Protein AF-A0AAE9XKC4-F1 (afdb_monomer_lite)

Radius of gyration: 59.55 Å; chains: 1; bounding box: 146×71×122 Å

Foldseek 3Di:
DDPPPPPDDDPDDPDDDDDDDDPCVVVVVVVLCVLVVVVPPDDDDPVCVVVVVVSVVVNVVVVVVVVVVVVVVVVVVVVVVVVVVVVVVVVVVVVVVVVVVVVVVVVVVVVVLLVVLVVLVVVVLVVVCVVLVHDSVLFDDDPCLSPPVQADPVSDGDPVSVVVSVVSSVVSSVVVVQLVVQLVLLVVLCVVVVHDRPVLNVCVVPDGSVVSSVVVVVVVVVVVVVVVVVVVVVVVVVVVVVVVVVVVVVVVVVVVVVVVVPPDDDDDDDDDDDDDDDDDDPVVVVVVVVVCVVVVHDDDDDDDDPDDDDDPDDDDD

pLDDT: mean 82.2, std 16.3, range [35.41, 96.62]

Structure (mmCIF, N/CA/C/O backbone):
data_AF-A0AAE9XKC4-F1
#
_entry.id   AF-A0AAE9XKC4-F1
#
loop_
_atom_site.group_PDB
_atom_site.id
_atom_site.type_symbol
_atom_site.label_atom_id
_atom_site.label_alt_id
_atom_site.label_comp_id
_atom_site.label_asym_id
_atom_site.label_entity_id
_atom_site.label_seq_id
_atom_site.pdbx_PDB_ins_code
_atom_site.Cartn_x
_atom_site.Cartn_y
_atom_site.Cartn_z
_atom_site.occupancy
_atom_site.B_iso_or_equiv
_atom_site.auth_seq_id
_atom_site.auth_comp_id
_atom_site.auth_asym_id
_atom_site.auth_atom_id
_atom_site.pdbx_PDB_model_num
ATOM 1 N N . MET A 1 1 ? 38.107 -3.795 -10.183 1.00 43.81 1 MET A N 1
ATOM 2 C CA . MET A 1 1 ? 38.099 -3.917 -11.653 1.00 43.81 1 MET A CA 1
ATOM 3 C C . MET A 1 1 ? 38.393 -2.547 -12.225 1.00 43.81 1 MET A C 1
ATOM 5 O O . MET A 1 1 ? 37.681 -1.606 -11.898 1.00 43.81 1 MET A O 1
ATOM 9 N N . SER A 1 2 ? 39.508 -2.411 -12.936 1.00 44.06 2 SER A N 1
ATOM 10 C CA . SER A 1 2 ? 39.982 -1.129 -13.460 1.00 44.06 2 SER A CA 1
ATOM 11 C C . SER A 1 2 ? 39.051 -0.637 -14.565 1.00 44.06 2 SER A C 1
ATOM 13 O O . SER A 1 2 ? 38.726 -1.377 -15.489 1.00 44.06 2 SER A O 1
ATOM 15 N N . ASN A 1 3 ? 38.613 0.615 -14.449 1.00 52.31 3 ASN A N 1
ATOM 16 C CA . ASN A 1 3 ? 37.684 1.282 -15.358 1.00 52.31 3 ASN A CA 1
ATOM 17 C C . ASN A 1 3 ? 38.415 1.749 -16.637 1.00 52.31 3 ASN A C 1
ATOM 19 O O . ASN A 1 3 ? 38.409 2.926 -16.982 1.00 52.31 3 ASN A O 1
ATOM 23 N N . GLU A 1 4 ? 39.104 0.836 -17.324 1.00 56.16 4 GLU A N 1
ATOM 24 C CA . GLU A 1 4 ? 39.976 1.166 -18.466 1.00 56.16 4 GLU A CA 1
ATOM 25 C C . GLU A 1 4 ? 39.207 1.484 -19.761 1.00 56.16 4 GLU A C 1
ATOM 27 O O . GLU A 1 4 ? 39.800 1.947 -20.729 1.00 56.16 4 GLU A O 1
ATOM 32 N N . LEU A 1 5 ? 37.883 1.287 -19.795 1.00 53.81 5 LEU A N 1
ATOM 33 C CA . LEU A 1 5 ? 37.067 1.469 -21.006 1.00 53.81 5 LEU A CA 1
ATOM 34 C C . LEU A 1 5 ? 36.217 2.747 -21.050 1.00 53.81 5 LEU A C 1
ATOM 36 O O . LEU A 1 5 ? 35.599 3.017 -22.079 1.00 53.81 5 LEU A O 1
ATOM 40 N N . VAL A 1 6 ? 36.163 3.524 -19.964 1.00 54.75 6 VAL A N 1
ATOM 41 C CA . VAL A 1 6 ? 35.219 4.654 -19.827 1.00 54.75 6 VAL A CA 1
ATOM 42 C C . VAL A 1 6 ? 35.775 5.965 -20.401 1.00 54.75 6 VAL A C 1
ATOM 44 O O . VAL A 1 6 ? 35.010 6.856 -20.765 1.00 54.75 6 VAL A O 1
ATOM 47 N N . ALA A 1 7 ? 37.094 6.088 -20.551 1.00 51.91 7 ALA A N 1
ATOM 48 C CA . ALA A 1 7 ? 37.707 7.283 -21.114 1.00 51.91 7 ALA A CA 1
ATOM 49 C C . ALA A 1 7 ? 37.849 7.155 -22.645 1.00 51.91 7 ALA A C 1
ATOM 51 O O . ALA A 1 7 ? 38.696 6.427 -23.145 1.00 51.91 7 ALA A O 1
ATOM 52 N N . GLU A 1 8 ? 37.016 7.900 -23.378 1.00 55.00 8 GLU A N 1
ATOM 53 C CA . GLU A 1 8 ? 37.239 8.308 -24.780 1.00 55.00 8 GLU A CA 1
ATOM 54 C C . GLU A 1 8 ? 36.988 7.298 -25.917 1.00 55.00 8 GLU A C 1
ATOM 56 O O . GLU A 1 8 ? 37.692 7.297 -26.928 1.00 55.00 8 GLU A O 1
ATOM 61 N N . ARG A 1 9 ? 35.912 6.507 -25.876 1.00 58.41 9 ARG A N 1
ATOM 62 C CA . ARG A 1 9 ? 35.462 5.817 -27.102 1.00 58.41 9 ARG A CA 1
ATOM 63 C C . ARG A 1 9 ? 34.650 6.751 -28.000 1.00 58.41 9 ARG A C 1
ATOM 65 O O . ARG A 1 9 ? 33.426 6.801 -27.926 1.00 58.41 9 ARG A O 1
ATOM 72 N N . LYS A 1 10 ? 35.338 7.491 -28.872 1.00 63.09 10 LYS A N 1
ATOM 73 C CA . LYS A 1 10 ? 34.704 8.152 -30.022 1.00 63.09 10 LYS A CA 1
ATOM 74 C C . LYS A 1 10 ? 34.405 7.096 -31.086 1.00 63.09 10 LYS A C 1
ATOM 76 O O . LYS A 1 10 ? 35.290 6.335 -31.467 1.00 63.09 10 LYS A O 1
ATOM 81 N N . VAL A 1 11 ? 33.165 7.043 -31.572 1.00 68.81 11 VAL A N 1
ATOM 82 C CA . VAL A 1 11 ? 32.853 6.293 -32.795 1.00 68.81 11 VAL A CA 1
ATOM 83 C C . VAL A 1 11 ? 33.489 7.063 -33.947 1.00 68.81 11 VAL A C 1
ATOM 85 O O . VAL A 1 11 ? 33.020 8.141 -34.308 1.00 68.81 11 VAL A O 1
ATOM 88 N N . TYR A 1 12 ? 34.592 6.546 -34.481 1.00 74.12 12 TYR A N 1
ATOM 89 C CA . TYR A 1 12 ? 35.198 7.090 -35.691 1.00 74.12 12 TYR A CA 1
ATOM 90 C C . TYR A 1 12 ? 34.327 6.680 -36.875 1.00 74.12 12 TYR A C 1
ATOM 92 O O . TYR A 1 12 ? 34.229 5.499 -37.206 1.00 74.12 12 TYR A O 1
ATOM 100 N N . LEU A 1 13 ? 33.645 7.664 -37.454 1.00 78.25 13 LEU A N 1
ATOM 101 C CA . LEU A 1 13 ? 32.766 7.486 -38.597 1.00 78.25 13 LEU A CA 1
ATOM 102 C C . LEU A 1 13 ? 33.258 8.381 -39.732 1.00 78.25 13 LEU A C 1
ATOM 104 O O . LEU A 1 13 ? 33.135 9.603 -39.659 1.00 78.25 13 LEU A O 1
ATOM 108 N N . ASP A 1 14 ? 33.761 7.759 -40.793 1.00 76.00 14 ASP A N 1
ATOM 109 C CA . ASP A 1 14 ? 34.076 8.445 -42.043 1.00 76.00 14 ASP A CA 1
ATOM 110 C C . ASP A 1 14 ? 32.774 8.680 -42.821 1.00 76.00 14 ASP A C 1
ATOM 112 O O . ASP A 1 14 ? 32.395 7.917 -43.709 1.00 76.00 14 ASP A O 1
ATOM 116 N N . PHE A 1 15 ? 32.032 9.715 -42.418 1.00 78.56 15 PHE A N 1
ATOM 117 C CA . PHE A 1 15 ? 30.756 10.083 -43.026 1.00 78.56 15 PHE A CA 1
ATOM 118 C C . PHE A 1 15 ? 30.950 11.127 -44.126 1.00 78.56 15 PHE A C 1
ATOM 120 O O . PHE A 1 15 ? 31.325 12.269 -43.858 1.00 78.56 15 PHE A O 1
ATOM 127 N N . THR A 1 16 ? 30.618 10.760 -45.361 1.00 79.62 16 THR A N 1
ATOM 128 C CA . THR A 1 16 ? 30.480 11.699 -46.474 1.00 79.62 16 THR A CA 1
ATOM 129 C C . THR A 1 16 ? 28.996 11.875 -46.812 1.00 79.62 16 THR A C 1
ATOM 131 O O . THR A 1 16 ? 28.313 10.893 -47.111 1.00 79.62 16 THR A O 1
ATOM 134 N N . PRO A 1 17 ? 28.452 13.107 -46.755 1.00 76.62 17 PRO A N 1
ATOM 135 C CA . PRO A 1 17 ? 27.076 13.358 -47.163 1.00 76.62 17 PRO A CA 1
ATOM 136 C C . PRO A 1 17 ? 26.836 12.936 -48.616 1.00 76.62 17 PRO A C 1
ATOM 138 O O . PRO A 1 17 ? 27.638 13.232 -49.502 1.00 76.62 17 PRO A O 1
ATOM 141 N N . ALA A 1 18 ? 25.709 12.273 -48.864 1.00 81.31 18 ALA A N 1
ATOM 142 C CA . ALA A 1 18 ? 25.289 11.922 -50.213 1.00 81.31 18 ALA A CA 1
ATOM 143 C C . ALA A 1 18 ? 24.934 13.184 -51.016 1.00 81.31 18 ALA A C 1
ATOM 145 O O . ALA A 1 18 ? 24.104 13.982 -50.583 1.00 81.31 18 ALA A O 1
ATOM 146 N N . ILE A 1 19 ? 25.528 13.337 -52.201 1.00 82.88 19 ILE A N 1
ATOM 147 C CA . ILE A 1 19 ? 25.146 14.362 -53.179 1.00 82.88 19 ILE A CA 1
ATOM 148 C C . ILE A 1 19 ? 24.213 13.700 -54.196 1.00 82.88 19 ILE A C 1
ATOM 150 O O . ILE A 1 19 ? 24.610 12.750 -54.867 1.00 82.88 19 ILE A O 1
ATOM 154 N N . LEU A 1 20 ? 22.976 14.189 -54.287 1.00 82.62 20 LEU A N 1
ATOM 155 C CA . LEU A 1 20 ? 21.982 13.750 -55.266 1.00 82.62 20 LEU A CA 1
ATOM 156 C C . LEU A 1 20 ? 21.789 14.861 -56.295 1.00 82.62 20 LEU A C 1
ATOM 158 O O . LEU A 1 20 ? 21.144 15.863 -55.994 1.00 82.62 20 LEU A O 1
ATOM 162 N N . ASP A 1 21 ? 22.351 14.677 -57.486 1.00 83.06 21 ASP A N 1
ATOM 163 C CA . ASP A 1 21 ? 22.176 15.595 -58.611 1.00 83.06 21 ASP A CA 1
ATOM 164 C C . ASP A 1 21 ? 21.495 14.869 -59.776 1.00 83.06 21 ASP A C 1
ATOM 166 O O . ASP A 1 21 ? 21.965 13.828 -60.239 1.00 83.06 21 ASP A O 1
ATOM 170 N N . MET A 1 22 ? 20.358 15.402 -60.220 1.00 84.94 22 MET A N 1
ATOM 171 C CA . MET A 1 22 ? 19.563 14.840 -61.309 1.00 84.94 22 MET A CA 1
ATOM 172 C C . MET A 1 22 ? 19.834 15.635 -62.583 1.00 84.94 22 MET A C 1
ATOM 174 O O . MET A 1 22 ? 19.057 16.502 -62.980 1.00 84.94 22 MET A O 1
ATOM 178 N N . THR A 1 23 ? 20.955 15.329 -63.230 1.00 85.31 23 THR A N 1
ATOM 179 C CA . THR A 1 23 ? 21.479 16.090 -64.376 1.00 85.31 23 THR A CA 1
ATOM 180 C C . THR A 1 23 ? 20.562 16.090 -65.601 1.00 85.31 23 THR A C 1
ATOM 182 O O . THR A 1 23 ? 20.627 17.007 -66.413 1.00 85.31 23 THR A O 1
ATOM 185 N N . ASN A 1 24 ? 19.679 15.097 -65.726 1.00 87.94 24 ASN A N 1
ATOM 186 C CA . ASN A 1 24 ? 18.707 14.970 -66.814 1.00 87.94 24 ASN A CA 1
ATOM 187 C C . ASN A 1 24 ? 17.286 15.426 -66.431 1.00 87.94 24 ASN A C 1
ATOM 189 O O . ASN A 1 24 ? 16.337 15.115 -67.152 1.00 87.94 24 ASN A O 1
ATOM 193 N N . TYR A 1 25 ? 17.107 16.131 -65.307 1.00 90.44 25 TYR A N 1
ATOM 194 C CA . TYR A 1 25 ? 15.776 16.506 -64.817 1.00 90.44 25 TYR A CA 1
ATOM 195 C C . TYR A 1 25 ? 14.968 17.306 -65.845 1.00 90.44 25 TYR A C 1
ATOM 197 O O . TYR A 1 25 ? 13.809 16.980 -66.093 1.00 90.44 25 TYR A O 1
ATOM 205 N N . ASP A 1 26 ? 15.570 18.319 -66.471 1.00 89.19 26 ASP A N 1
ATOM 206 C CA . ASP A 1 26 ? 14.868 19.192 -67.421 1.00 89.19 26 ASP A CA 1
ATOM 207 C C . ASP A 1 26 ? 14.457 18.452 -68.704 1.00 89.19 26 ASP A C 1
ATOM 209 O O . ASP A 1 26 ? 13.360 18.665 -69.235 1.00 89.19 26 ASP A O 1
ATOM 213 N N . GLU A 1 27 ? 15.303 17.533 -69.174 1.00 87.38 27 GLU A N 1
ATOM 214 C CA . GLU A 1 27 ? 15.015 16.676 -70.326 1.00 87.38 27 GLU A CA 1
ATOM 215 C C . GLU A 1 27 ? 13.883 15.694 -70.005 1.00 87.38 27 GLU A C 1
ATOM 217 O O . GLU A 1 27 ? 12.878 15.654 -70.723 1.00 87.38 27 GLU A O 1
ATOM 222 N N . LEU A 1 28 ? 13.991 14.977 -68.879 1.00 88.06 28 LEU A N 1
ATOM 223 C CA . LEU A 1 28 ? 12.983 14.018 -68.426 1.00 88.06 28 LEU A CA 1
ATOM 224 C C . LEU A 1 28 ? 11.641 14.706 -68.160 1.00 88.06 28 LEU A C 1
ATOM 226 O O . LEU A 1 28 ? 10.594 14.209 -68.567 1.00 88.06 28 LEU A O 1
ATOM 230 N N . LYS A 1 29 ? 11.654 15.878 -67.521 1.00 90.81 29 LYS A N 1
ATOM 231 C CA . LYS A 1 29 ? 10.452 16.678 -67.279 1.00 90.81 29 LYS A CA 1
ATOM 232 C C . LYS A 1 29 ? 9.774 17.054 -68.592 1.00 90.81 29 LYS A C 1
ATOM 234 O O . LYS A 1 29 ? 8.568 16.859 -68.725 1.00 90.81 29 LYS A O 1
ATOM 239 N N . THR A 1 30 ? 10.538 17.528 -69.573 1.00 89.50 30 THR A N 1
ATOM 240 C CA . THR A 1 30 ? 10.006 17.894 -70.893 1.00 89.50 30 THR A CA 1
ATOM 241 C C . THR A 1 30 ? 9.396 16.685 -71.612 1.00 89.50 30 THR A C 1
ATOM 243 O O . THR A 1 30 ? 8.349 16.802 -72.254 1.00 89.50 30 THR A O 1
ATOM 246 N N . GLU A 1 31 ? 10.028 15.515 -71.521 1.00 84.69 31 GLU A N 1
ATOM 247 C CA . GLU A 1 31 ? 9.518 14.276 -72.113 1.00 84.69 31 GLU A CA 1
ATOM 248 C C . GLU A 1 31 ? 8.230 13.796 -71.429 1.00 84.69 31 GLU A C 1
ATOM 250 O O . GLU A 1 31 ? 7.233 13.529 -72.107 1.00 84.69 31 GLU A O 1
ATOM 255 N N . VAL A 1 32 ? 8.212 13.772 -70.094 1.00 88.69 32 VAL A N 1
ATOM 256 C CA . VAL A 1 32 ? 7.040 13.395 -69.291 1.00 88.69 32 VAL A CA 1
ATOM 257 C C . VAL A 1 32 ? 5.880 14.363 -69.531 1.00 88.69 32 VAL A C 1
ATOM 259 O O . VAL A 1 32 ? 4.745 13.919 -69.702 1.00 88.69 32 VAL A O 1
ATOM 262 N N . GLU A 1 33 ? 6.135 15.671 -69.617 1.00 89.06 33 GLU A N 1
ATOM 263 C CA . GLU A 1 33 ? 5.116 16.680 -69.930 1.00 89.06 33 GLU A CA 1
ATOM 264 C C . GLU A 1 33 ? 4.520 16.475 -71.328 1.00 89.06 33 GLU A C 1
ATOM 266 O O . GLU A 1 33 ? 3.295 16.477 -71.481 1.00 89.06 33 GLU A O 1
ATOM 271 N N . LYS A 1 34 ? 5.359 16.232 -72.346 1.00 85.50 34 LYS A N 1
ATOM 272 C CA . LYS A 1 34 ? 4.899 15.916 -73.710 1.00 85.50 34 LYS A CA 1
ATOM 273 C C . LYS A 1 34 ? 4.082 14.630 -73.748 1.00 85.50 34 LYS A C 1
ATOM 275 O O . LYS A 1 34 ? 3.073 14.574 -74.451 1.00 85.50 34 LYS A O 1
ATOM 280 N N . TYR A 1 35 ? 4.508 13.602 -73.018 1.00 84.19 35 TYR A N 1
ATOM 281 C CA . TYR A 1 35 ? 3.816 12.320 -72.957 1.00 84.19 35 TYR A CA 1
ATOM 282 C C . TYR A 1 35 ? 2.461 12.444 -72.245 1.00 84.19 35 TYR A C 1
ATOM 284 O O . TYR A 1 35 ? 1.439 12.020 -72.783 1.00 84.19 35 TYR A O 1
ATOM 292 N N . ALA A 1 36 ? 2.416 13.118 -71.093 1.00 85.62 36 ALA A N 1
ATOM 293 C CA . ALA A 1 36 ? 1.190 13.367 -70.338 1.00 85.62 36 ALA A CA 1
ATOM 294 C C . ALA A 1 36 ? 0.197 14.263 -71.099 1.00 85.62 36 ALA A C 1
ATOM 296 O O . ALA A 1 36 ? -1.014 14.041 -71.031 1.00 85.62 36 ALA A O 1
ATOM 297 N N . ALA A 1 37 ? 0.686 15.245 -71.866 1.00 86.19 37 ALA A N 1
ATOM 298 C CA . ALA A 1 37 ? -0.155 16.129 -72.672 1.00 86.19 37 ALA A CA 1
ATOM 299 C C . ALA A 1 37 ? -0.983 15.376 -73.727 1.00 86.19 37 ALA A C 1
ATOM 301 O O . ALA A 1 37 ? -2.104 15.795 -74.008 1.00 86.19 37 ALA A O 1
ATOM 302 N N . ARG A 1 38 ? -0.494 14.238 -74.250 1.00 80.25 38 ARG A N 1
ATOM 303 C CA . ARG A 1 38 ? -1.239 13.389 -75.207 1.00 80.25 38 ARG A CA 1
ATOM 304 C C . ARG A 1 38 ? -2.546 12.846 -74.632 1.00 80.25 38 ARG A C 1
ATOM 306 O O . ARG A 1 38 ? -3.471 12.566 -75.384 1.00 80.25 38 ARG A O 1
ATOM 313 N N . TYR A 1 39 ? -2.611 12.707 -73.311 1.00 78.88 39 TYR A N 1
ATOM 314 C CA . TYR A 1 39 ? -3.750 12.138 -72.597 1.00 78.88 39 TYR A CA 1
ATOM 315 C C . TYR A 1 39 ? -4.560 13.189 -71.821 1.00 78.88 39 TYR A C 1
ATOM 317 O O . TYR A 1 39 ? -5.617 12.883 -71.266 1.00 78.88 39 TYR A O 1
ATOM 325 N N . LYS A 1 40 ? -4.094 14.444 -71.783 1.00 79.12 40 LYS A N 1
ATOM 326 C CA . LYS A 1 40 ? -4.724 15.536 -71.036 1.00 79.12 40 LYS A CA 1
ATOM 327 C C . LYS A 1 40 ? -5.939 16.080 -71.794 1.00 79.12 40 LYS A C 1
ATOM 329 O O . LYS A 1 40 ? -5.815 16.545 -72.919 1.00 79.12 40 LYS A O 1
ATOM 334 N N . GLY A 1 41 ? -7.107 16.075 -71.151 1.00 73.00 41 GLY A N 1
ATOM 335 C CA . GLY A 1 41 ? -8.344 16.631 -71.719 1.00 73.00 41 GLY A CA 1
ATOM 336 C C . GLY A 1 41 ? -9.107 15.696 -72.665 1.00 73.00 41 GLY A C 1
ATOM 337 O O . GLY A 1 41 ? -10.074 16.133 -73.283 1.00 73.00 41 GLY A O 1
ATOM 338 N N . LEU A 1 42 ? -8.715 14.420 -72.765 1.00 75.38 42 LEU A N 1
ATOM 339 C CA . LEU A 1 42 ? -9.481 13.418 -73.508 1.00 75.38 42 LEU A CA 1
ATOM 340 C C . LEU A 1 42 ? -10.790 13.084 -72.775 1.00 75.38 42 LEU A C 1
ATOM 342 O O . LEU A 1 42 ? -10.784 12.732 -71.595 1.00 75.38 42 LEU A O 1
ATOM 346 N N . VAL A 1 43 ? -11.912 13.172 -73.492 1.00 70.00 43 VAL A N 1
ATOM 347 C CA . VAL A 1 43 ? -13.236 12.747 -73.017 1.00 70.00 43 VAL A CA 1
ATOM 348 C C . VAL A 1 43 ? -13.525 11.375 -73.610 1.00 70.00 43 VAL A C 1
ATOM 350 O O . VAL A 1 43 ? -13.815 11.262 -74.796 1.00 70.00 43 VAL A O 1
ATOM 353 N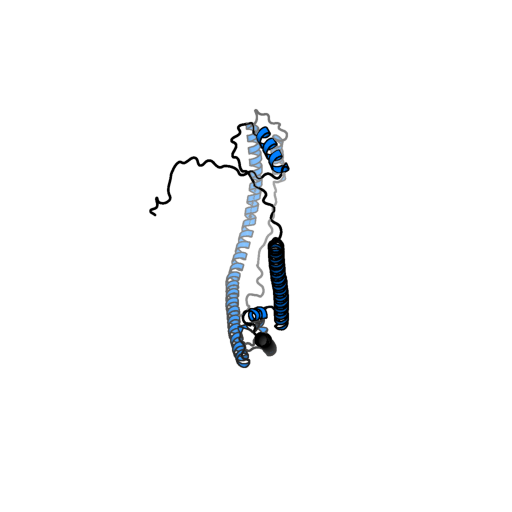 N . PHE A 1 44 ? -13.424 10.328 -72.792 1.00 74.94 44 PHE A N 1
ATOM 354 C CA . PHE A 1 44 ? -13.652 8.957 -73.247 1.00 74.94 44 PHE A CA 1
ATOM 355 C C . PHE A 1 44 ? -15.147 8.622 -73.276 1.00 74.94 44 PHE A C 1
ATOM 357 O O . PHE A 1 44 ? -15.859 8.799 -72.285 1.00 74.94 44 PHE A O 1
ATOM 364 N N . THR A 1 45 ? -15.620 8.081 -74.397 1.00 74.56 45 THR A N 1
ATOM 365 C CA . THR A 1 45 ? -16.983 7.552 -74.544 1.00 74.56 45 THR A CA 1
ATOM 366 C C . THR A 1 45 ? -17.050 6.053 -74.203 1.00 74.56 45 THR A C 1
ATOM 368 O O . THR A 1 45 ? -16.032 5.368 -74.084 1.00 74.56 45 THR A O 1
ATOM 371 N N . ARG A 1 46 ? -18.260 5.483 -74.045 1.00 69.12 46 ARG A N 1
ATOM 372 C CA . ARG A 1 46 ? -18.451 4.069 -73.638 1.00 69.12 46 ARG A CA 1
ATOM 373 C C . ARG A 1 46 ? -17.799 3.056 -74.598 1.00 69.12 46 ARG A C 1
ATOM 375 O O . ARG A 1 46 ? -17.417 1.977 -74.149 1.00 69.12 46 ARG A O 1
ATOM 382 N N . GLY A 1 47 ? -17.661 3.399 -75.883 1.00 72.94 47 GLY A N 1
ATOM 383 C CA . GLY A 1 47 ? -17.015 2.563 -76.904 1.00 72.94 47 GLY A CA 1
ATOM 384 C C . GLY A 1 47 ? -15.480 2.560 -76.853 1.00 72.94 47 GLY A C 1
ATOM 385 O O . GLY A 1 47 ? -14.860 1.645 -77.381 1.00 72.94 47 GLY A O 1
ATOM 386 N N . GLU A 1 48 ? -14.858 3.522 -76.167 1.00 78.69 48 GLU A N 1
ATOM 387 C CA . GLU A 1 48 ? -13.397 3.726 -76.139 1.00 78.69 48 GLU A CA 1
ATOM 388 C C . GLU A 1 48 ? -12.746 3.190 -74.852 1.00 78.69 48 GLU A C 1
ATOM 390 O O . GLU A 1 48 ? -11.563 3.413 -74.589 1.00 78.69 48 GLU A O 1
ATOM 395 N N . LYS A 1 49 ? -13.511 2.441 -74.044 1.00 80.12 49 LYS A N 1
ATOM 396 C CA . LYS A 1 49 ? -13.095 1.908 -72.736 1.00 80.12 49 LYS A CA 1
ATOM 397 C C . LYS A 1 49 ? -11.770 1.139 -72.792 1.00 80.12 49 LYS A C 1
ATOM 399 O O . LYS A 1 49 ? -10.964 1.244 -71.871 1.00 80.12 49 LYS A O 1
ATOM 404 N N . THR A 1 50 ? -11.542 0.367 -73.853 1.00 81.25 50 THR A N 1
ATOM 405 C CA . THR A 1 50 ? -10.302 -0.406 -74.028 1.00 81.25 50 THR A CA 1
ATOM 406 C C . THR A 1 50 ? -9.091 0.511 -74.202 1.00 81.25 50 THR A C 1
ATOM 408 O O . THR A 1 50 ? -8.098 0.333 -73.502 1.00 81.25 50 THR A O 1
ATOM 411 N N . GLY A 1 51 ? -9.196 1.538 -75.051 1.00 79.44 51 GLY A N 1
ATOM 412 C CA . GLY A 1 51 ? -8.130 2.525 -75.251 1.00 79.44 51 GLY A CA 1
ATOM 413 C C . GLY A 1 51 ? -7.876 3.377 -74.005 1.00 79.44 51 GLY A C 1
ATOM 414 O O . GLY A 1 51 ? -6.728 3.612 -73.643 1.00 79.44 51 GLY A O 1
ATOM 415 N N . ALA A 1 52 ? -8.935 3.756 -73.282 1.00 80.62 52 ALA A N 1
ATOM 416 C CA . ALA A 1 52 ? -8.822 4.494 -72.022 1.00 80.62 52 ALA A CA 1
ATOM 417 C C . ALA A 1 52 ? -8.072 3.690 -70.941 1.00 80.62 52 ALA A C 1
ATOM 419 O O . ALA A 1 52 ? -7.217 4.223 -70.232 1.00 80.62 52 ALA A O 1
ATOM 420 N N . ASN A 1 53 ? -8.359 2.388 -70.831 1.00 83.06 53 ASN A N 1
ATOM 421 C CA . ASN A 1 53 ? -7.644 1.496 -69.919 1.00 83.06 53 ASN A CA 1
ATOM 422 C C . ASN A 1 53 ? -6.177 1.310 -70.321 1.00 83.06 53 ASN A C 1
ATOM 424 O O . ASN A 1 53 ? -5.319 1.277 -69.444 1.00 83.06 53 ASN A O 1
ATOM 428 N N . GLN A 1 54 ? -5.883 1.218 -71.620 1.00 84.06 54 GLN A N 1
ATOM 429 C CA . GLN A 1 54 ? -4.509 1.132 -72.106 1.00 84.06 54 GLN A CA 1
ATOM 430 C C . GLN A 1 54 ? -3.719 2.406 -71.773 1.00 84.06 54 GLN A C 1
ATOM 432 O O . GLN A 1 54 ? -2.676 2.316 -71.132 1.00 84.06 54 GLN A O 1
ATOM 437 N N . ALA A 1 55 ? -4.261 3.586 -72.091 1.00 82.44 55 ALA A N 1
ATOM 438 C CA . ALA A 1 55 ? -3.654 4.875 -71.756 1.00 82.44 55 ALA A CA 1
ATOM 439 C C . ALA A 1 55 ? -3.393 5.028 -70.245 1.00 82.44 55 ALA A C 1
ATOM 441 O O . ALA A 1 55 ? -2.323 5.470 -69.827 1.00 82.44 55 ALA A O 1
ATOM 442 N N . ARG A 1 56 ? -4.351 4.608 -69.404 1.00 86.31 56 ARG A N 1
ATOM 443 C CA . ARG A 1 56 ? -4.181 4.579 -67.943 1.00 86.31 56 ARG A CA 1
ATOM 444 C C . ARG A 1 56 ? -3.018 3.679 -67.527 1.00 86.31 56 ARG A C 1
ATOM 446 O O . ARG A 1 56 ? -2.215 4.088 -66.693 1.00 86.31 56 ARG A O 1
ATOM 453 N N . SER A 1 57 ? -2.949 2.461 -68.058 1.00 88.50 57 SER A N 1
ATOM 454 C CA . SER A 1 57 ? -1.876 1.517 -67.734 1.00 88.50 57 SER A CA 1
ATOM 455 C C . SER A 1 57 ? -0.507 2.048 -68.148 1.00 88.50 57 SER A C 1
ATOM 457 O O . SER A 1 57 ? 0.440 1.921 -67.379 1.00 88.50 57 SER A O 1
ATOM 459 N N . GLU A 1 58 ? -0.403 2.687 -69.312 1.00 86.00 58 GLU A N 1
ATOM 460 C CA . GLU A 1 58 ? 0.846 3.286 -69.785 1.00 86.00 58 GLU A CA 1
ATOM 461 C C . GLU A 1 58 ? 1.307 4.458 -68.896 1.00 86.00 58 GLU A C 1
ATOM 463 O O . GLU A 1 58 ? 2.470 4.508 -68.494 1.00 86.00 58 GLU A O 1
ATOM 468 N N . LEU A 1 59 ? 0.394 5.353 -68.491 1.00 87.69 59 LEU A N 1
ATOM 469 C CA . LEU A 1 59 ? 0.703 6.433 -67.541 1.00 87.69 59 LEU A CA 1
ATOM 470 C C . LEU A 1 59 ? 1.119 5.899 -66.163 1.00 87.69 59 LEU A C 1
ATOM 472 O O . LEU A 1 59 ? 2.048 6.422 -65.549 1.00 87.69 59 LEU A O 1
ATOM 476 N N . LEU A 1 60 ? 0.453 4.847 -65.677 1.00 90.75 60 LEU A N 1
ATOM 477 C CA . LEU A 1 60 ? 0.832 4.187 -64.427 1.00 90.75 60 LEU A CA 1
ATOM 478 C C . LEU A 1 60 ? 2.194 3.497 -64.538 1.00 90.75 60 LEU A C 1
ATOM 480 O O . LEU A 1 60 ? 2.955 3.527 -63.576 1.00 90.75 60 LEU A O 1
ATOM 484 N N . ALA A 1 61 ? 2.522 2.902 -65.686 1.00 90.62 61 ALA A N 1
ATOM 485 C CA . ALA A 1 61 ? 3.829 2.298 -65.919 1.00 90.62 61 ALA A CA 1
ATOM 486 C C . ALA A 1 61 ? 4.946 3.350 -65.856 1.00 90.62 61 ALA A C 1
ATOM 488 O O . ALA A 1 61 ? 5.933 3.135 -65.155 1.00 90.62 61 ALA A O 1
ATOM 489 N N . LEU A 1 62 ? 4.756 4.509 -66.499 1.00 88.50 62 LEU A N 1
ATOM 490 C CA . LEU A 1 62 ? 5.705 5.625 -66.436 1.00 88.50 62 LEU A CA 1
ATOM 491 C C . LEU A 1 62 ? 5.861 6.173 -65.008 1.00 88.50 62 LEU A C 1
ATOM 493 O O . LEU A 1 62 ? 6.983 6.364 -64.541 1.00 88.50 62 LEU A O 1
ATOM 497 N N . LEU A 1 63 ? 4.750 6.377 -64.288 1.00 90.06 63 LEU A N 1
ATOM 498 C CA . LEU A 1 63 ? 4.775 6.815 -62.888 1.00 90.06 63 LEU A CA 1
ATOM 499 C C . LEU A 1 63 ? 5.547 5.827 -62.006 1.00 90.06 63 LEU A C 1
ATOM 501 O O . LEU A 1 63 ? 6.399 6.228 -61.214 1.00 90.06 63 LEU A O 1
ATOM 505 N N . ASN A 1 64 ? 5.253 4.536 -62.152 1.00 92.69 64 ASN A N 1
ATOM 506 C CA . ASN A 1 64 ? 5.905 3.489 -61.379 1.00 92.69 64 ASN A CA 1
ATOM 507 C C . ASN A 1 64 ? 7.398 3.394 -61.699 1.00 92.69 64 ASN A C 1
ATOM 509 O O . ASN A 1 64 ? 8.173 3.171 -60.778 1.00 92.69 64 ASN A O 1
ATOM 513 N N . ALA A 1 65 ? 7.812 3.586 -62.954 1.00 90.38 65 ALA A N 1
ATOM 514 C CA . ALA A 1 65 ? 9.226 3.589 -63.326 1.00 90.38 65 ALA A CA 1
ATOM 515 C C . ALA A 1 65 ? 10.001 4.692 -62.582 1.00 90.38 65 ALA A C 1
ATOM 517 O O . ALA A 1 65 ? 10.982 4.395 -61.908 1.00 90.38 65 ALA A O 1
ATOM 518 N N . ILE A 1 66 ? 9.505 5.935 -62.601 1.00 89.75 66 ILE A N 1
ATOM 519 C CA . ILE A 1 66 ? 10.134 7.070 -61.896 1.00 89.75 66 ILE A CA 1
ATOM 520 C C . ILE A 1 66 ? 10.174 6.826 -60.379 1.00 89.75 66 ILE A C 1
ATOM 522 O O . ILE A 1 66 ? 11.177 7.071 -59.707 1.00 89.75 66 ILE A O 1
ATOM 526 N N . GLU A 1 67 ? 9.072 6.330 -59.821 1.00 91.81 67 GLU A N 1
ATOM 527 C CA . GLU A 1 67 ? 8.962 6.050 -58.391 1.00 91.81 67 GLU A CA 1
ATOM 528 C C . GLU A 1 67 ? 9.859 4.879 -57.950 1.00 91.81 67 GLU A C 1
ATOM 530 O O . GLU A 1 67 ? 10.360 4.874 -56.821 1.00 91.81 67 GLU A O 1
ATOM 535 N N . ASN A 1 68 ? 10.072 3.891 -58.823 1.00 94.06 68 ASN A N 1
ATOM 536 C CA . ASN A 1 68 ? 10.982 2.777 -58.581 1.00 94.06 68 ASN A CA 1
ATOM 537 C C . ASN A 1 68 ? 12.434 3.250 -58.566 1.00 94.06 68 ASN A C 1
ATOM 539 O O . ASN A 1 68 ? 13.113 2.965 -57.587 1.00 94.06 68 ASN A O 1
ATOM 543 N N . GLU A 1 69 ? 12.865 4.065 -59.530 1.00 89.50 69 GLU A N 1
ATOM 544 C CA . GLU A 1 69 ? 14.202 4.681 -59.521 1.00 89.50 69 GLU A CA 1
ATOM 545 C C . GLU A 1 69 ? 14.455 5.440 -58.206 1.00 89.50 69 GLU A C 1
ATOM 547 O O . GLU A 1 69 ? 15.452 5.222 -57.516 1.00 89.50 69 GLU A O 1
ATOM 552 N N . ARG A 1 70 ? 13.486 6.252 -57.751 1.00 91.94 70 ARG A N 1
ATOM 553 C CA . ARG A 1 70 ? 13.578 6.940 -56.449 1.00 91.94 70 ARG A CA 1
ATOM 554 C C . ARG A 1 70 ? 13.748 5.958 -55.282 1.00 91.94 70 ARG A C 1
ATOM 556 O O . ARG A 1 70 ? 14.490 6.232 -54.335 1.00 91.94 70 ARG A O 1
ATOM 563 N N . LYS A 1 71 ? 13.010 4.843 -55.287 1.00 92.62 71 LYS A N 1
ATOM 564 C CA . LYS A 1 71 ? 13.091 3.810 -54.240 1.00 92.62 71 LYS A CA 1
ATOM 565 C C . LYS A 1 71 ? 14.423 3.065 -54.281 1.00 92.62 71 LYS A C 1
ATOM 567 O O . LYS A 1 71 ? 14.967 2.807 -53.211 1.00 92.62 71 LYS A O 1
ATOM 572 N N . GLU A 1 72 ? 14.940 2.752 -55.463 1.00 91.19 72 GLU A N 1
ATOM 573 C CA . GLU A 1 72 ? 16.229 2.083 -55.650 1.00 91.19 72 GLU A CA 1
ATOM 574 C C . GLU A 1 72 ? 17.373 2.956 -55.143 1.00 91.19 72 GLU A C 1
ATOM 576 O O . GLU A 1 72 ? 18.135 2.519 -54.280 1.00 91.19 72 GLU A O 1
ATOM 581 N N . VAL A 1 73 ? 17.412 4.227 -55.556 1.00 88.81 73 VAL A N 1
ATOM 582 C CA . VAL A 1 73 ? 18.374 5.215 -55.050 1.00 88.81 73 VAL A CA 1
ATOM 583 C C . VAL A 1 73 ? 18.300 5.289 -53.520 1.00 88.81 73 VAL A C 1
ATOM 585 O O . VAL A 1 73 ? 19.309 5.112 -52.838 1.00 88.81 73 VAL A O 1
ATOM 588 N N . LYS A 1 74 ? 17.100 5.440 -52.939 1.00 90.88 74 LYS A N 1
ATOM 589 C CA . LYS A 1 74 ? 16.909 5.446 -51.476 1.00 90.88 74 LYS A CA 1
ATOM 590 C C . LYS A 1 74 ? 17.405 4.159 -50.804 1.00 90.88 74 LYS A C 1
ATOM 592 O O . LYS A 1 74 ? 17.985 4.227 -49.722 1.00 90.88 74 LYS A O 1
ATOM 597 N N . ALA A 1 75 ? 17.170 2.996 -51.407 1.00 90.56 75 ALA A N 1
ATOM 598 C CA . ALA A 1 75 ? 17.609 1.716 -50.864 1.00 90.56 75 ALA A CA 1
ATOM 599 C C . ALA A 1 75 ? 19.141 1.613 -50.820 1.00 90.56 75 ALA A C 1
ATOM 601 O O . ALA A 1 75 ? 19.683 1.139 -49.820 1.00 90.56 75 ALA A O 1
ATOM 602 N N . VAL A 1 76 ? 19.832 2.116 -51.849 1.00 87.81 76 VAL A N 1
ATOM 603 C CA . VAL A 1 76 ? 21.302 2.146 -51.906 1.00 87.81 76 VAL A CA 1
ATOM 604 C C . VAL A 1 76 ? 21.888 2.975 -50.762 1.00 87.81 76 VAL A C 1
ATOM 606 O O . VAL A 1 76 ? 22.804 2.498 -50.100 1.00 87.81 76 VAL A O 1
ATOM 609 N N . TYR A 1 77 ? 21.342 4.160 -50.467 1.00 84.75 77 TYR A N 1
ATOM 610 C CA . TYR A 1 77 ? 21.830 4.999 -49.357 1.00 84.75 77 TYR A CA 1
ATOM 611 C C . TYR A 1 77 ? 21.412 4.498 -47.974 1.00 84.75 77 TYR A C 1
ATOM 613 O O . TYR A 1 77 ? 22.160 4.645 -47.009 1.00 84.75 77 TYR A O 1
ATOM 621 N N . ASN A 1 78 ? 20.238 3.876 -47.858 1.00 90.56 78 ASN A N 1
ATOM 622 C CA . ASN A 1 78 ? 19.795 3.306 -46.588 1.00 90.56 78 ASN A CA 1
ATOM 623 C C . ASN A 1 78 ? 20.578 2.047 -46.202 1.00 90.56 78 ASN A C 1
ATOM 625 O O . ASN A 1 78 ? 20.647 1.728 -45.019 1.00 90.56 78 ASN A O 1
ATOM 629 N N . LYS A 1 79 ? 21.171 1.330 -47.164 1.00 89.75 79 LYS A N 1
ATOM 630 C CA . LYS A 1 79 ? 21.977 0.136 -46.891 1.00 89.75 79 LYS A CA 1
ATOM 631 C C . LYS A 1 79 ? 23.167 0.409 -45.947 1.00 89.75 79 LYS A C 1
ATOM 633 O O . LYS A 1 79 ? 23.204 -0.232 -44.899 1.00 89.75 79 LYS A O 1
ATOM 638 N N . PRO A 1 80 ? 24.095 1.349 -46.227 1.00 89.31 80 PRO A N 1
ATOM 639 C CA . PRO A 1 80 ? 25.206 1.641 -45.320 1.00 89.31 80 PRO A CA 1
ATOM 640 C C . PRO A 1 80 ? 24.742 2.212 -43.973 1.00 89.31 80 PRO A C 1
ATOM 642 O O . PRO A 1 80 ? 25.355 1.911 -42.952 1.00 89.31 80 PRO A O 1
ATOM 645 N N . LEU A 1 81 ? 23.641 2.977 -43.942 1.00 88.44 81 LEU A N 1
ATOM 646 C CA . LEU A 1 81 ? 23.038 3.437 -42.685 1.00 88.44 81 LEU A CA 1
ATOM 647 C C . LEU A 1 81 ? 22.564 2.254 -41.834 1.00 88.44 81 LEU A C 1
ATOM 649 O O . LEU A 1 81 ? 22.906 2.168 -40.659 1.00 88.44 81 LEU A O 1
ATOM 653 N N . LYS A 1 82 ? 21.831 1.313 -42.435 1.00 91.00 82 LYS A N 1
ATOM 654 C CA . LYS A 1 82 ? 21.337 0.121 -41.745 1.00 91.00 82 LYS A CA 1
ATOM 655 C C . LYS A 1 82 ? 22.486 -0.749 -41.231 1.00 91.00 82 LYS A C 1
ATOM 657 O O . LYS A 1 82 ? 22.448 -1.187 -40.089 1.00 91.00 82 LYS A O 1
ATOM 662 N N . GLU A 1 83 ? 23.525 -0.959 -42.037 1.00 90.94 83 GLU A N 1
ATOM 663 C CA . GLU A 1 83 ? 24.724 -1.697 -41.615 1.00 90.94 83 GLU A CA 1
ATOM 664 C C . GLU A 1 83 ? 25.444 -1.003 -40.445 1.00 90.94 83 GLU A C 1
ATOM 666 O O . GLU A 1 83 ? 25.951 -1.669 -39.541 1.00 90.94 83 GLU A O 1
ATOM 671 N N . PHE A 1 84 ? 25.492 0.332 -40.436 1.00 88.69 84 PHE A N 1
ATOM 672 C CA . PHE A 1 84 ? 26.023 1.104 -39.313 1.00 88.69 84 PHE A CA 1
ATOM 673 C C . PHE A 1 84 ? 25.165 0.939 -38.050 1.00 88.69 84 PHE A C 1
ATOM 675 O O . PHE A 1 84 ? 25.703 0.621 -36.990 1.00 88.69 84 PHE A O 1
ATOM 682 N N . GLU A 1 85 ? 23.843 1.089 -38.157 1.00 90.38 85 GLU A N 1
ATOM 683 C CA . GLU A 1 85 ? 22.906 0.892 -37.043 1.00 90.38 85 GLU A CA 1
ATOM 684 C C . GLU A 1 85 ? 22.985 -0.529 -36.472 1.00 90.38 85 GLU A C 1
ATOM 686 O O . GLU A 1 85 ? 23.012 -0.700 -35.254 1.00 90.38 85 GLU A O 1
ATOM 691 N N . GLU A 1 86 ? 23.085 -1.550 -37.328 1.00 93.56 86 GLU A N 1
ATOM 692 C CA . GLU A 1 86 ? 23.258 -2.948 -36.921 1.00 93.56 86 GLU A CA 1
ATOM 693 C C . GLU A 1 86 ? 24.574 -3.157 -36.157 1.00 93.56 86 GLU A C 1
ATOM 695 O O . GLU A 1 86 ? 24.574 -3.813 -35.114 1.00 93.56 86 GLU A O 1
ATOM 700 N N . LYS A 1 87 ? 25.683 -2.548 -36.607 1.00 90.38 87 LYS A N 1
ATOM 701 C CA . LYS A 1 87 ? 26.973 -2.593 -35.892 1.00 90.38 87 LYS A CA 1
ATOM 702 C C . LYS A 1 87 ? 26.894 -1.918 -34.526 1.00 90.38 87 LYS A C 1
ATOM 704 O O . LYS A 1 87 ? 27.375 -2.482 -33.545 1.00 90.38 87 LYS A O 1
ATOM 709 N N . ILE A 1 88 ? 26.280 -0.736 -34.439 1.00 89.62 88 ILE A N 1
ATOM 710 C CA . ILE A 1 88 ? 26.084 -0.042 -33.158 1.00 89.62 88 ILE A CA 1
ATOM 711 C C . ILE A 1 88 ? 25.194 -0.874 -32.234 1.00 89.62 88 ILE A C 1
ATOM 713 O O . ILE A 1 88 ? 25.545 -1.072 -31.073 1.00 89.62 88 ILE A O 1
ATOM 717 N N . LYS A 1 89 ? 24.091 -1.426 -32.747 1.00 90.81 89 LYS A N 1
ATOM 718 C CA . LYS A 1 89 ? 23.186 -2.277 -31.972 1.00 90.81 89 LYS A CA 1
ATOM 719 C C . LYS A 1 89 ? 23.904 -3.507 -31.423 1.00 90.81 89 LYS A C 1
ATOM 721 O O . LYS A 1 89 ? 23.786 -3.781 -30.231 1.00 90.81 89 LYS A O 1
ATOM 726 N N . ALA A 1 90 ? 24.687 -4.199 -32.250 1.00 90.94 90 ALA A N 1
ATOM 727 C CA . ALA A 1 90 ? 25.488 -5.338 -31.814 1.00 9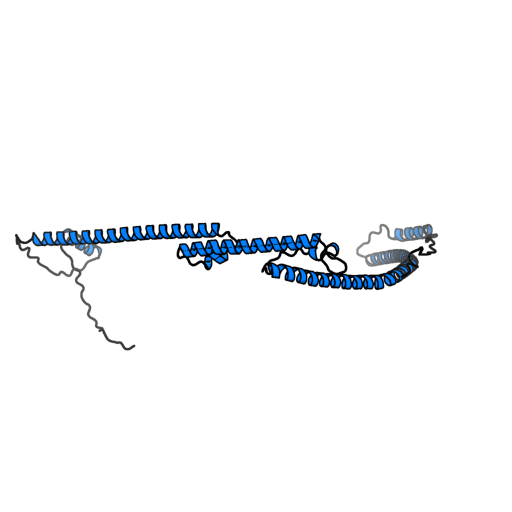0.94 90 ALA A CA 1
ATOM 728 C C . ALA A 1 90 ? 26.454 -4.948 -30.681 1.00 90.94 90 ALA A C 1
ATOM 730 O O . ALA A 1 90 ? 26.519 -5.637 -29.668 1.00 90.94 90 ALA A O 1
ATOM 731 N N . LEU A 1 91 ? 27.139 -3.802 -30.795 1.00 89.06 91 LEU A N 1
ATOM 732 C CA . LEU A 1 91 ? 28.011 -3.293 -29.730 1.00 89.06 91 LEU A CA 1
ATOM 733 C C . LEU A 1 91 ? 27.244 -2.976 -28.439 1.00 89.06 91 LEU A C 1
ATOM 735 O O . LEU A 1 91 ? 27.729 -3.293 -27.357 1.00 89.06 91 LEU A O 1
ATOM 739 N N . THR A 1 92 ? 26.057 -2.370 -28.533 1.00 88.38 92 THR A N 1
ATOM 740 C CA . THR A 1 92 ? 25.235 -2.080 -27.347 1.00 88.38 92 THR A CA 1
ATOM 741 C C . THR A 1 92 ? 24.706 -3.350 -26.687 1.00 88.38 92 THR A C 1
ATOM 743 O O . THR A 1 92 ? 24.691 -3.424 -25.464 1.00 88.38 92 THR A O 1
ATOM 746 N N . GLN A 1 93 ? 24.346 -4.371 -27.471 1.00 90.12 93 GLN A N 1
ATOM 747 C CA . GLN A 1 93 ? 23.863 -5.653 -26.952 1.00 90.12 93 GLN A CA 1
ATOM 748 C C . GLN A 1 93 ? 24.944 -6.406 -26.172 1.00 90.12 93 GLN A C 1
ATOM 750 O O . GLN A 1 93 ? 24.641 -6.964 -25.125 1.00 90.12 93 GLN A O 1
ATOM 755 N N . LEU A 1 94 ? 26.208 -6.341 -26.611 1.00 89.19 94 LEU A N 1
ATOM 756 C CA . LEU A 1 94 ? 27.342 -6.916 -25.871 1.00 89.19 94 LEU A CA 1
ATOM 757 C C . LEU A 1 94 ? 27.531 -6.308 -24.471 1.00 89.19 94 LEU A C 1
ATOM 759 O O . LEU A 1 94 ? 28.178 -6.917 -23.625 1.00 89.19 94 LEU A O 1
ATOM 763 N N . ILE A 1 95 ? 27.025 -5.094 -24.239 1.00 89.94 95 ILE A N 1
ATOM 764 C CA . ILE A 1 95 ? 27.063 -4.426 -22.931 1.00 89.94 95 ILE A CA 1
ATOM 765 C C . ILE A 1 95 ? 25.771 -4.696 -22.158 1.00 89.94 95 ILE A C 1
ATOM 767 O O . ILE A 1 95 ? 25.816 -4.868 -20.943 1.00 89.94 95 ILE A O 1
ATOM 771 N N . ASP A 1 96 ? 24.633 -4.718 -22.850 1.00 91.56 96 ASP A N 1
ATOM 772 C CA . ASP A 1 96 ? 23.319 -4.894 -22.235 1.00 91.56 96 ASP A CA 1
ATOM 773 C C . ASP A 1 96 ? 23.179 -6.255 -21.544 1.00 91.56 96 ASP A C 1
ATOM 775 O O . ASP A 1 96 ? 22.674 -6.315 -20.428 1.00 91.56 96 ASP A O 1
ATOM 779 N N . GLU A 1 97 ? 23.696 -7.325 -22.153 1.00 88.19 97 GLU A N 1
ATOM 780 C CA . GLU A 1 97 ? 23.678 -8.676 -21.576 1.00 88.19 97 GLU A CA 1
ATOM 781 C C . GLU A 1 97 ? 24.379 -8.743 -20.200 1.00 88.19 97 GLU A C 1
ATOM 783 O O . GLU A 1 97 ? 23.685 -8.947 -19.202 1.00 88.19 97 GLU A O 1
ATOM 788 N N . PRO A 1 98 ? 25.692 -8.451 -20.063 1.00 92.69 98 PRO A N 1
ATOM 789 C CA . PRO A 1 98 ? 26.347 -8.485 -18.754 1.00 92.69 98 PRO A CA 1
ATOM 790 C C . PRO A 1 98 ? 25.819 -7.416 -17.785 1.00 92.69 98 PRO A C 1
ATOM 792 O O . PRO A 1 98 ? 25.896 -7.591 -16.570 1.00 92.69 98 PRO A O 1
ATOM 795 N N . LEU A 1 99 ? 25.284 -6.293 -18.280 1.00 91.50 99 LEU A N 1
ATOM 796 C CA . LEU A 1 99 ? 24.641 -5.292 -17.427 1.00 91.50 99 LEU A CA 1
ATOM 797 C C . LEU A 1 99 ? 23.367 -5.844 -16.778 1.00 91.50 99 LEU A C 1
ATOM 799 O O . LEU A 1 99 ? 23.126 -5.581 -15.597 1.00 91.50 99 LEU A O 1
ATOM 803 N N . ASN A 1 100 ? 22.557 -6.583 -17.534 1.00 93.75 100 ASN A N 1
ATOM 804 C CA . ASN A 1 100 ? 21.353 -7.220 -17.015 1.00 93.75 100 ASN A CA 1
ATOM 805 C C . ASN A 1 100 ? 21.706 -8.348 -16.039 1.00 93.75 100 ASN A C 1
ATOM 807 O O . ASN A 1 100 ? 21.136 -8.365 -14.950 1.00 93.75 100 ASN A O 1
ATOM 811 N N . ASP A 1 101 ? 22.727 -9.158 -16.328 1.00 94.12 101 ASP A N 1
ATOM 812 C CA . ASP A 1 101 ? 23.232 -10.169 -15.385 1.00 94.12 101 ASP A CA 1
ATOM 813 C C . ASP A 1 101 ? 23.670 -9.541 -14.050 1.00 94.12 101 ASP A C 1
ATOM 815 O O . ASP A 1 101 ? 23.339 -10.038 -12.972 1.00 94.12 101 ASP A O 1
ATOM 819 N N . ILE A 1 102 ? 24.381 -8.405 -14.094 1.00 94.50 102 ILE A N 1
ATOM 820 C CA . ILE A 1 102 ? 24.783 -7.672 -12.883 1.00 94.50 102 ILE A CA 1
ATOM 821 C C . ILE A 1 102 ? 23.558 -7.139 -12.134 1.00 94.50 102 ILE A C 1
ATOM 823 O O . ILE A 1 102 ? 23.520 -7.213 -10.907 1.00 94.50 102 ILE A O 1
ATOM 827 N N . ARG A 1 103 ? 22.557 -6.595 -12.837 1.00 94.31 103 ARG A N 1
ATOM 828 C CA . ARG A 1 103 ? 21.320 -6.097 -12.210 1.00 94.31 103 ARG A CA 1
ATOM 829 C C . ARG A 1 103 ? 20.556 -7.216 -11.511 1.00 94.31 103 ARG A C 1
ATOM 831 O O . ARG A 1 103 ? 20.110 -7.022 -10.384 1.00 94.31 103 ARG A O 1
ATOM 838 N N . GLU A 1 104 ? 20.419 -8.367 -12.158 1.00 95.75 104 GLU A N 1
ATOM 839 C CA . GLU A 1 104 ? 19.757 -9.535 -11.578 1.00 95.75 104 GLU A CA 1
ATOM 840 C C . GLU A 1 104 ? 20.541 -10.076 -10.382 1.00 95.75 104 GLU A C 1
ATOM 842 O O . GLU A 1 104 ? 19.960 -10.290 -9.319 1.00 95.75 104 GLU A O 1
ATOM 847 N N . GLY A 1 105 ? 21.866 -10.197 -10.503 1.00 94.31 105 GLY A N 1
ATOM 848 C CA . GLY A 1 105 ? 22.733 -10.608 -9.400 1.00 94.31 105 GLY A CA 1
ATOM 849 C C . GLY A 1 105 ? 22.654 -9.666 -8.194 1.00 94.31 105 GLY A C 1
ATOM 850 O O . GLY A 1 105 ? 22.549 -10.129 -7.060 1.00 94.31 105 GLY A O 1
ATOM 851 N N . LEU A 1 106 ? 22.643 -8.347 -8.421 1.00 95.06 106 LEU A N 1
ATOM 852 C CA . LEU A 1 106 ? 22.466 -7.358 -7.353 1.00 95.06 106 LEU A CA 1
ATOM 853 C C . LEU A 1 106 ? 21.097 -7.482 -6.689 1.00 95.06 106 LEU A C 1
ATOM 855 O O . LEU A 1 106 ? 21.025 -7.447 -5.466 1.00 95.06 106 LEU A O 1
ATOM 859 N N . LYS A 1 107 ? 20.033 -7.688 -7.469 1.00 95.50 107 LYS A N 1
ATOM 860 C CA . LYS A 1 107 ? 18.688 -7.878 -6.925 1.00 95.50 107 LYS A CA 1
ATOM 861 C C . LYS A 1 107 ? 18.608 -9.110 -6.019 1.00 95.50 107 LYS A C 1
ATOM 863 O O . LYS A 1 107 ? 18.059 -9.017 -4.930 1.00 95.50 107 LYS A O 1
ATOM 868 N N . VAL A 1 108 ? 19.202 -10.235 -6.427 1.00 96.62 108 VAL A N 1
ATOM 869 C CA . VAL A 1 108 ? 19.259 -11.454 -5.596 1.00 96.62 108 VAL A CA 1
ATOM 870 C C . VAL A 1 108 ? 19.977 -11.189 -4.270 1.00 96.62 108 VAL A C 1
ATOM 872 O O . VAL A 1 108 ? 19.522 -11.647 -3.225 1.00 96.62 108 VAL A O 1
ATOM 875 N N . ILE A 1 109 ? 21.073 -10.425 -4.293 1.00 94.69 109 ILE A N 1
ATOM 876 C CA . ILE A 1 109 ? 21.798 -10.039 -3.074 1.00 94.69 109 ILE A CA 1
ATOM 877 C C . ILE A 1 109 ? 20.945 -9.108 -2.201 1.00 94.69 109 ILE A C 1
ATOM 879 O O . ILE A 1 109 ? 20.861 -9.319 -0.997 1.00 94.69 109 ILE A O 1
ATOM 883 N N . GLU A 1 110 ? 20.297 -8.096 -2.782 1.00 93.44 110 GLU A N 1
ATOM 884 C CA . GLU A 1 110 ? 19.438 -7.155 -2.050 1.00 93.44 110 GLU A CA 1
ATOM 885 C C . GLU A 1 110 ? 18.232 -7.845 -1.393 1.00 93.44 110 GLU A C 1
ATOM 887 O O . GLU A 1 110 ? 17.876 -7.506 -0.257 1.00 93.44 110 GLU A O 1
ATOM 892 N N . ASP A 1 111 ? 17.634 -8.819 -2.086 1.00 94.81 111 ASP A N 1
ATOM 893 C CA . ASP A 1 111 ? 16.535 -9.645 -1.584 1.00 94.81 111 ASP A CA 1
ATOM 894 C C . ASP A 1 111 ? 17.017 -10.556 -0.439 1.00 94.81 111 ASP A C 1
ATOM 896 O O . ASP A 1 111 ? 16.385 -10.585 0.618 1.00 94.81 111 ASP A O 1
ATOM 900 N N . ALA A 1 112 ? 18.180 -11.203 -0.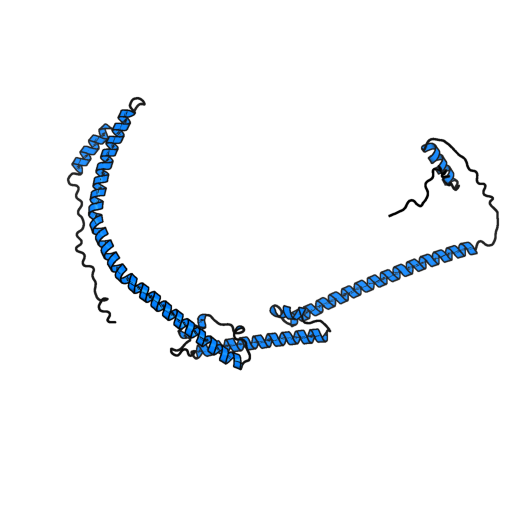583 1.00 95.12 112 ALA A N 1
ATOM 901 C CA . ALA A 1 112 ? 18.786 -12.005 0.484 1.00 95.12 112 ALA A CA 1
ATOM 902 C C . ALA A 1 112 ? 19.142 -11.156 1.721 1.00 95.12 112 ALA A C 1
ATOM 904 O O . ALA A 1 112 ? 18.787 -11.511 2.843 1.00 95.12 112 ALA A O 1
ATOM 905 N N . GLU A 1 113 ? 19.756 -9.979 1.538 1.00 94.06 113 GLU A N 1
ATOM 906 C CA . GLU A 1 113 ? 20.029 -9.042 2.638 1.00 94.06 113 GLU A CA 1
ATOM 907 C C . GLU A 1 113 ? 18.734 -8.589 3.336 1.00 94.06 113 GLU A C 1
ATOM 909 O O . GLU A 1 113 ? 18.755 -8.221 4.513 1.00 94.06 113 GLU A O 1
ATOM 914 N N . LYS A 1 114 ? 17.608 -8.526 2.611 1.00 95.06 114 LYS A N 1
ATOM 915 C CA . LYS A 1 114 ? 16.305 -8.150 3.173 1.00 95.06 114 LYS A CA 1
ATOM 916 C C . LYS A 1 114 ? 15.708 -9.278 4.001 1.00 95.06 114 LYS A C 1
ATOM 918 O O . LYS A 1 114 ? 15.204 -8.996 5.085 1.00 95.06 114 LYS A O 1
ATOM 923 N N . GLU A 1 115 ? 15.809 -10.513 3.531 1.00 96.06 115 GLU A N 1
ATOM 924 C CA . GLU A 1 115 ? 15.402 -11.701 4.283 1.00 96.06 115 GLU A CA 1
ATOM 925 C C . GLU A 1 115 ? 16.228 -11.853 5.571 1.00 96.06 115 GLU A C 1
ATOM 927 O O . GLU A 1 115 ? 15.671 -12.047 6.650 1.00 96.06 115 GLU A O 1
ATOM 932 N N . GLU A 1 116 ? 17.547 -11.641 5.511 1.00 96.19 116 GLU A N 1
ATOM 933 C CA . GLU A 1 116 ? 18.406 -11.625 6.704 1.00 96.19 116 GLU A CA 1
ATOM 934 C C . GLU A 1 116 ? 17.966 -10.566 7.730 1.00 96.19 116 GLU A C 1
ATOM 936 O O . GLU A 1 116 ? 17.932 -10.830 8.936 1.00 96.19 116 GLU A O 1
ATOM 941 N N . ARG A 1 117 ? 17.588 -9.367 7.263 1.00 96.38 117 ARG A N 1
ATOM 942 C CA . ARG A 1 117 ? 17.026 -8.306 8.117 1.00 96.38 117 ARG A CA 1
ATOM 943 C C . ARG A 1 117 ? 15.674 -8.696 8.712 1.00 96.38 117 ARG A C 1
ATOM 945 O O . ARG A 1 117 ? 15.403 -8.336 9.852 1.00 96.38 117 ARG A O 1
ATOM 952 N N . GLU A 1 118 ? 14.841 -9.429 7.983 1.00 96.12 118 GLU A N 1
ATOM 953 C CA . GLU A 1 118 ? 13.552 -9.921 8.479 1.00 96.12 118 GLU A CA 1
ATOM 954 C C . GLU A 1 118 ? 13.729 -10.975 9.576 1.00 96.12 118 GLU A C 1
ATOM 956 O O . GLU A 1 118 ? 13.076 -10.901 10.618 1.00 96.12 118 GLU A O 1
ATOM 961 N N . ILE A 1 119 ? 14.681 -11.894 9.406 1.00 96.25 119 ILE A N 1
ATOM 962 C CA . ILE A 1 119 ? 15.055 -12.864 10.441 1.00 96.25 119 ILE A CA 1
ATOM 963 C C . ILE A 1 119 ? 15.579 -12.139 11.688 1.00 96.25 119 ILE A C 1
ATOM 965 O O . ILE A 1 119 ? 15.145 -12.434 12.804 1.00 96.25 119 ILE A O 1
ATOM 969 N N . ALA A 1 120 ? 16.475 -11.162 11.513 1.00 96.44 120 ALA A N 1
ATOM 970 C CA . ALA A 1 120 ? 17.010 -10.370 12.620 1.00 96.44 120 ALA A CA 1
ATOM 971 C C . ALA A 1 120 ? 15.917 -9.561 13.341 1.00 96.44 120 ALA A C 1
ATOM 973 O O . ALA A 1 120 ? 15.914 -9.494 14.570 1.00 96.44 120 ALA A O 1
ATOM 974 N N . LEU A 1 121 ? 14.965 -8.991 12.595 1.00 96.62 121 LEU A N 1
ATOM 975 C CA . LEU A 1 121 ? 13.812 -8.278 13.144 1.00 96.62 121 LEU A CA 1
ATOM 976 C C . LEU A 1 121 ? 12.922 -9.194 13.969 1.00 96.62 121 LEU A C 1
ATOM 978 O O . LEU A 1 121 ? 12.594 -8.858 15.102 1.00 96.62 121 LEU A O 1
ATOM 982 N N . ASN A 1 122 ? 12.558 -10.351 13.423 1.00 95.25 122 ASN A N 1
ATOM 983 C CA . ASN A 1 122 ? 11.735 -11.311 14.143 1.00 95.25 122 ASN A CA 1
ATOM 984 C C . ASN A 1 122 ? 12.445 -11.773 15.420 1.00 95.25 122 ASN A C 1
ATOM 986 O O . ASN A 1 122 ? 11.825 -11.757 16.472 1.00 95.25 122 ASN A O 1
ATOM 990 N N . SER A 1 123 ? 13.752 -12.057 15.373 1.00 95.44 123 SER A N 1
ATOM 991 C CA . SER A 1 123 ? 14.524 -12.402 16.576 1.00 95.44 123 SER A CA 1
ATOM 992 C C . SER A 1 123 ? 14.548 -11.280 17.621 1.00 95.44 123 SER A C 1
ATOM 994 O O . SER A 1 123 ? 14.465 -11.568 18.815 1.00 95.44 123 SER A O 1
ATOM 996 N N . LEU A 1 124 ? 14.677 -10.018 17.195 1.00 95.25 124 LEU A N 1
ATOM 997 C CA . LEU A 1 124 ? 14.637 -8.855 18.086 1.00 95.25 124 LEU A CA 1
ATOM 998 C C . LEU A 1 124 ? 13.261 -8.718 18.748 1.00 95.25 124 LEU A C 1
ATOM 1000 O O . LEU A 1 124 ? 13.180 -8.554 19.965 1.00 95.25 124 LEU A O 1
ATOM 1004 N N . LEU A 1 125 ? 12.193 -8.809 17.950 1.00 95.88 125 LEU A N 1
ATOM 1005 C CA . LEU A 1 125 ? 10.817 -8.717 18.427 1.00 95.88 125 LEU A CA 1
ATOM 1006 C C . LEU A 1 125 ? 10.479 -9.868 19.368 1.00 95.88 125 LEU A C 1
ATOM 1008 O O . LEU A 1 125 ? 9.954 -9.595 20.434 1.00 95.88 125 LEU A O 1
ATOM 1012 N N . THR A 1 126 ? 10.831 -11.116 19.039 1.00 94.69 126 THR A N 1
ATOM 1013 C CA . THR A 1 126 ? 10.643 -12.270 19.934 1.00 94.69 126 THR A CA 1
ATOM 1014 C C . THR A 1 126 ? 11.286 -12.014 21.290 1.00 94.69 126 THR A C 1
ATOM 1016 O O . THR A 1 126 ? 10.612 -12.103 22.309 1.00 94.69 126 THR A O 1
ATOM 1019 N N . SER A 1 127 ? 12.565 -11.623 21.306 1.00 93.62 127 SER A N 1
ATOM 1020 C CA . SER A 1 127 ? 13.294 -11.412 22.558 1.00 93.62 127 SER A CA 1
ATOM 1021 C C . SER A 1 127 ? 12.679 -10.313 23.424 1.00 93.62 127 SER A C 1
ATOM 1023 O O . SER A 1 127 ? 12.644 -10.466 24.640 1.00 93.62 127 SER A O 1
ATOM 1025 N N . LYS A 1 128 ? 12.232 -9.200 22.827 1.00 93.69 128 LYS A N 1
ATOM 1026 C CA . LYS A 1 128 ? 11.619 -8.097 23.583 1.00 93.69 128 LYS A CA 1
ATOM 1027 C C . LYS A 1 128 ? 10.163 -8.392 23.961 1.00 93.69 128 LYS A C 1
ATOM 1029 O O . LYS A 1 128 ? 9.713 -7.970 25.017 1.00 93.69 128 LYS A O 1
ATOM 1034 N N . ALA A 1 129 ? 9.430 -9.124 23.126 1.00 92.56 129 ALA A N 1
ATOM 1035 C CA . ALA A 1 129 ? 8.038 -9.487 23.368 1.00 92.56 129 ALA A CA 1
ATOM 1036 C C . ALA A 1 129 ? 7.895 -10.524 24.496 1.00 92.56 129 ALA A C 1
ATOM 1038 O O . ALA A 1 129 ? 6.986 -10.407 25.316 1.00 92.56 129 ALA A O 1
ATOM 1039 N N . GLU A 1 130 ? 8.828 -11.481 24.587 1.00 92.38 130 GLU A N 1
ATOM 1040 C CA . GLU A 1 130 ? 8.910 -12.444 25.696 1.00 92.38 130 GLU A CA 1
ATOM 1041 C C . GLU A 1 130 ? 9.121 -11.758 27.056 1.00 92.38 130 GLU A C 1
ATOM 1043 O O . GLU A 1 130 ? 8.605 -12.232 28.066 1.00 92.38 130 GLU A O 1
ATOM 1048 N N . GLU A 1 131 ? 9.832 -10.626 27.099 1.00 92.25 131 GLU A N 1
ATOM 1049 C CA . GLU A 1 131 ? 10.065 -9.865 28.336 1.00 92.25 131 GLU A CA 1
ATOM 1050 C C . GLU A 1 131 ? 8.779 -9.230 28.892 1.00 92.25 131 GLU A C 1
ATOM 1052 O O . GLU A 1 131 ? 8.636 -9.081 30.107 1.00 92.25 131 GLU A O 1
ATOM 1057 N N . VAL A 1 132 ? 7.829 -8.886 28.017 1.00 91.56 132 VAL A N 1
ATOM 1058 C CA . VAL A 1 132 ? 6.588 -8.172 28.367 1.00 91.56 132 VAL A CA 1
ATOM 1059 C C . VAL A 1 132 ? 5.314 -9.006 28.166 1.00 91.56 132 VAL A C 1
ATOM 1061 O O . VAL A 1 132 ? 4.214 -8.459 28.225 1.00 91.56 132 VAL A O 1
ATOM 1064 N N . ASP A 1 133 ? 5.449 -10.319 27.945 1.00 90.81 133 ASP A N 1
ATOM 1065 C CA . ASP A 1 133 ? 4.342 -11.266 27.722 1.00 90.81 133 ASP A CA 1
ATOM 1066 C C . ASP A 1 133 ? 3.373 -10.821 26.606 1.00 90.81 133 ASP A C 1
ATOM 1068 O O . ASP A 1 133 ? 2.152 -10.844 26.762 1.00 90.81 133 ASP A O 1
ATOM 1072 N N . ILE A 1 134 ? 3.896 -10.371 25.462 1.00 92.06 134 ILE A N 1
ATOM 1073 C CA . ILE A 1 134 ? 3.063 -9.995 24.310 1.00 92.06 134 ILE A CA 1
ATOM 1074 C C . ILE A 1 134 ? 3.310 -10.904 23.111 1.00 92.06 134 ILE A C 1
ATOM 1076 O O . ILE A 1 134 ? 4.420 -11.392 22.909 1.00 92.06 134 ILE A O 1
ATOM 1080 N N . SER A 1 135 ? 2.277 -11.143 22.297 1.00 91.75 135 SER A N 1
ATOM 1081 C CA . SER A 1 135 ? 2.472 -11.835 21.024 1.00 91.75 135 SER A CA 1
ATOM 1082 C C . SER A 1 135 ? 3.146 -10.900 20.026 1.00 91.75 135 SER A C 1
ATOM 1084 O O . SER A 1 135 ? 2.831 -9.714 19.948 1.00 91.75 135 SER A O 1
ATOM 1086 N N . ILE A 1 136 ? 4.036 -11.444 19.199 1.00 91.56 136 ILE A N 1
ATOM 1087 C CA . ILE A 1 136 ? 4.664 -10.692 18.104 1.00 91.56 136 ILE A CA 1
ATOM 1088 C C . ILE A 1 136 ? 3.612 -10.213 17.093 1.00 91.56 136 ILE A C 1
ATOM 1090 O O . ILE A 1 136 ? 3.806 -9.180 16.454 1.00 91.56 136 ILE A O 1
ATOM 1094 N N . ASP A 1 137 ? 2.512 -10.954 16.953 1.00 91.69 137 ASP A N 1
ATOM 1095 C CA . ASP A 1 137 ? 1.416 -10.621 16.038 1.00 91.69 137 ASP A CA 1
ATOM 1096 C C . ASP A 1 137 ? 0.583 -9.421 16.519 1.00 91.69 137 ASP A C 1
ATOM 1098 O O . ASP A 1 137 ? -0.075 -8.775 15.708 1.00 91.69 137 ASP A O 1
ATOM 1102 N N . ASP A 1 138 ? 0.650 -9.085 17.814 1.00 91.19 138 ASP A N 1
ATOM 1103 C CA . ASP A 1 138 ? -0.006 -7.900 18.382 1.00 91.19 138 ASP A CA 1
ATOM 1104 C C . ASP A 1 138 ? 0.826 -6.618 18.180 1.00 91.19 138 ASP A C 1
ATOM 1106 O O . ASP A 1 138 ? 0.347 -5.512 18.445 1.00 91.19 138 ASP A O 1
ATOM 1110 N N . ILE A 1 139 ? 2.078 -6.747 17.725 1.00 94.12 139 ILE A N 1
ATOM 1111 C CA . ILE A 1 139 ? 2.972 -5.619 17.458 1.00 94.12 139 ILE A CA 1
ATOM 1112 C C . ILE A 1 139 ? 2.757 -5.142 16.022 1.00 94.12 139 ILE A C 1
ATOM 1114 O O . ILE A 1 139 ? 2.955 -5.893 15.066 1.00 94.12 139 ILE A O 1
ATOM 1118 N N . ASP A 1 140 ? 2.428 -3.861 15.860 1.00 92.62 140 ASP A N 1
ATOM 1119 C CA . ASP A 1 140 ? 2.337 -3.235 14.541 1.00 92.62 140 ASP A CA 1
ATOM 1120 C C . ASP A 1 140 ? 3.740 -3.049 13.933 1.00 92.62 140 ASP A C 1
ATOM 1122 O O . ASP A 1 140 ? 4.581 -2.324 14.472 1.00 92.62 140 ASP A O 1
ATOM 1126 N N . LYS A 1 141 ? 4.011 -3.744 12.823 1.00 93.00 141 LYS A N 1
ATOM 1127 C CA . LYS A 1 141 ? 5.323 -3.765 12.156 1.00 93.00 141 LYS A CA 1
ATOM 1128 C C . LYS A 1 141 ? 5.317 -2.801 10.969 1.00 93.00 141 LYS A C 1
ATOM 1130 O O . LYS A 1 141 ? 4.663 -3.071 9.962 1.00 93.00 141 LYS A O 1
ATOM 1135 N N . ASP A 1 142 ? 6.109 -1.725 11.019 1.00 93.31 142 ASP A N 1
ATOM 1136 C CA . ASP A 1 142 ? 6.261 -0.829 9.859 1.00 93.31 142 ASP A CA 1
ATOM 1137 C C . ASP A 1 142 ? 7.144 -1.504 8.782 1.00 93.31 142 ASP A C 1
ATOM 1139 O O . ASP A 1 142 ? 8.289 -1.875 9.060 1.00 93.31 142 ASP A O 1
ATOM 1143 N N . PRO A 1 143 ? 6.689 -1.621 7.517 1.00 91.69 143 PRO A N 1
ATOM 1144 C CA . PRO A 1 143 ? 7.501 -2.138 6.411 1.00 91.69 143 PRO A CA 1
ATOM 1145 C C . PRO A 1 143 ? 8.867 -1.449 6.238 1.00 91.69 143 PRO A C 1
ATOM 1147 O O . PRO A 1 143 ? 9.810 -2.047 5.713 1.00 91.69 143 PRO A O 1
ATOM 1150 N N . ARG A 1 144 ? 8.998 -0.188 6.672 1.00 94.69 144 ARG A N 1
ATOM 1151 C CA . ARG A 1 144 ? 10.247 0.586 6.641 1.00 94.69 144 ARG A CA 1
ATOM 1152 C C . ARG A 1 144 ? 11.297 0.071 7.615 1.00 94.69 144 ARG A C 1
ATOM 1154 O O . ARG A 1 144 ? 12.466 0.406 7.439 1.00 94.69 144 ARG A O 1
ATOM 1161 N N . TRP A 1 145 ? 10.931 -0.742 8.601 1.00 95.88 145 TRP A N 1
ATOM 1162 C CA . TRP A 1 145 ? 11.868 -1.321 9.564 1.00 95.88 145 TRP A CA 1
ATOM 1163 C C . TRP A 1 145 ? 12.950 -2.159 8.897 1.00 95.88 145 TRP A C 1
ATOM 1165 O O . TRP A 1 145 ? 14.092 -2.156 9.346 1.00 95.88 145 TRP A O 1
ATOM 1175 N N . LEU A 1 146 ? 12.644 -2.781 7.759 1.00 95.44 146 LEU A N 1
ATOM 1176 C CA . LEU A 1 146 ? 13.622 -3.529 6.977 1.00 95.44 146 LEU A CA 1
ATOM 1177 C C . LEU A 1 146 ? 14.575 -2.628 6.181 1.00 95.44 146 LEU A C 1
ATOM 1179 O O . LEU A 1 146 ? 15.494 -3.148 5.570 1.00 95.44 146 LEU A O 1
ATOM 1183 N N . ASN A 1 147 ? 14.427 -1.302 6.146 1.00 94.62 147 ASN A N 1
ATOM 1184 C CA . ASN A 1 147 ? 15.328 -0.449 5.366 1.00 94.62 147 ASN A CA 1
ATOM 1185 C C . ASN A 1 147 ? 16.776 -0.539 5.865 1.00 94.62 147 ASN A C 1
ATOM 1187 O O . ASN A 1 147 ? 17.037 -0.468 7.062 1.00 94.62 147 ASN A O 1
ATOM 1191 N N . LYS A 1 148 ? 17.742 -0.587 4.938 1.00 92.88 148 LYS A N 1
ATOM 1192 C CA . LYS A 1 148 ? 19.180 -0.709 5.250 1.00 92.88 148 LYS A CA 1
ATOM 1193 C C . LYS A 1 148 ? 19.686 0.307 6.282 1.00 92.88 148 LYS A C 1
ATOM 1195 O O . LYS A 1 148 ? 20.546 -0.031 7.080 1.00 92.88 148 LYS A O 1
ATOM 1200 N N . GLY A 1 149 ? 19.148 1.529 6.290 1.00 93.00 149 GLY A N 1
ATOM 1201 C CA . GLY A 1 149 ? 19.543 2.582 7.237 1.00 93.00 149 GLY A CA 1
ATOM 1202 C C . GLY A 1 149 ? 19.222 2.284 8.707 1.00 93.00 149 GLY A C 1
ATOM 1203 O O . GLY A 1 149 ? 19.862 2.855 9.585 1.00 93.00 149 GLY A O 1
ATOM 1204 N N . ASN A 1 150 ? 18.283 1.375 8.975 1.00 95.50 150 ASN A N 1
ATOM 1205 C CA . ASN A 1 150 ? 17.880 0.992 10.329 1.00 95.50 150 ASN A CA 1
ATOM 1206 C C . ASN A 1 150 ? 18.784 -0.086 10.938 1.00 95.50 150 ASN A C 1
ATOM 1208 O O . ASN A 1 150 ? 18.761 -0.291 12.153 1.00 95.50 150 ASN A O 1
ATOM 1212 N N . TRP A 1 151 ? 19.611 -0.728 10.109 1.00 96.38 151 TRP A N 1
ATOM 1213 C CA . TRP A 1 151 ? 20.459 -1.854 10.474 1.00 96.38 151 TRP A CA 1
ATOM 1214 C C . TRP A 1 151 ? 21.933 -1.517 10.283 1.00 96.38 151 TRP A C 1
ATOM 1216 O O . TRP A 1 151 ? 22.353 -0.874 9.324 1.00 96.38 151 TRP A O 1
ATOM 1226 N N . THR A 1 152 ? 22.757 -1.999 11.200 1.00 94.19 152 THR A N 1
ATOM 1227 C CA . THR A 1 152 ? 24.210 -1.986 11.033 1.00 94.19 152 THR A CA 1
ATOM 1228 C C . THR A 1 152 ? 24.656 -3.116 10.101 1.00 94.19 152 THR A C 1
ATOM 1230 O O . THR A 1 152 ? 23.930 -4.081 9.877 1.00 94.19 152 THR A O 1
ATOM 1233 N N . SER A 1 153 ? 25.905 -3.068 9.627 1.00 90.56 153 SER A N 1
ATOM 1234 C CA . SER A 1 153 ? 26.501 -4.148 8.818 1.00 90.56 153 SER A CA 1
ATOM 1235 C C . SER A 1 153 ? 26.581 -5.508 9.525 1.00 90.56 153 SER A C 1
ATOM 1237 O O . SER A 1 153 ? 26.876 -6.508 8.885 1.00 90.56 153 SER A O 1
ATOM 1239 N N . LYS A 1 154 ? 26.344 -5.553 10.842 1.00 93.44 154 LYS A N 1
ATOM 1240 C CA . LYS A 1 154 ? 26.283 -6.780 11.648 1.00 93.44 154 LYS A CA 1
ATOM 1241 C C . LYS A 1 154 ? 24.844 -7.194 11.984 1.00 93.44 154 LYS A C 1
ATOM 1243 O O . LYS A 1 154 ? 24.658 -7.910 12.962 1.00 93.44 154 LYS A O 1
ATOM 1248 N N . LEU A 1 155 ? 23.849 -6.680 11.253 1.00 93.88 155 LEU A N 1
ATOM 1249 C CA . LEU A 1 155 ? 22.417 -6.927 11.478 1.00 93.88 155 LEU A CA 1
ATOM 1250 C C . LEU A 1 155 ? 21.943 -6.584 12.900 1.00 93.88 155 LEU A C 1
ATOM 1252 O O . LEU A 1 155 ? 21.008 -7.178 13.423 1.00 93.88 155 LEU A O 1
ATOM 1256 N N . LYS A 1 156 ? 22.577 -5.593 13.535 1.00 94.50 156 LYS A N 1
ATOM 1257 C CA . LYS A 1 156 ? 22.073 -5.004 14.785 1.00 94.50 156 LYS A CA 1
ATOM 1258 C C . LYS A 1 156 ? 21.225 -3.772 14.486 1.00 94.50 156 LYS A C 1
ATOM 1260 O O . LYS A 1 156 ? 21.654 -3.005 13.611 1.00 94.50 156 LYS A O 1
ATOM 1265 N N . PRO A 1 157 ? 20.110 -3.549 15.201 1.00 95.44 157 PRO A N 1
ATOM 1266 C CA . PRO A 1 157 ? 19.334 -2.326 15.060 1.00 95.44 157 PRO A CA 1
ATOM 1267 C C . PRO A 1 157 ? 20.186 -1.108 15.437 1.00 95.44 157 PRO A C 1
ATOM 1269 O O . PRO A 1 157 ? 21.089 -1.177 16.275 1.00 95.44 157 PRO A O 1
ATOM 1272 N N . THR A 1 158 ? 19.941 0.016 14.773 1.00 95.88 158 THR A N 1
ATOM 1273 C CA . THR A 1 158 ? 20.471 1.315 15.209 1.00 95.88 158 THR A CA 1
ATOM 1274 C C . THR A 1 158 ? 19.704 1.805 16.437 1.00 95.88 158 THR A C 1
ATOM 1276 O O . THR A 1 158 ? 18.548 1.442 16.606 1.00 95.88 158 THR A O 1
ATOM 1279 N N . GLY A 1 159 ? 20.300 2.674 17.262 1.00 94.38 159 GLY A N 1
ATOM 1280 C CA . GLY A 1 159 ? 19.631 3.157 18.482 1.00 94.38 159 GLY A CA 1
ATOM 1281 C C . GLY A 1 159 ? 18.268 3.812 18.220 1.00 94.38 159 GLY A C 1
ATOM 1282 O O . GLY A 1 159 ? 17.306 3.506 18.905 1.00 94.38 159 GLY A O 1
ATOM 1283 N N . LYS A 1 160 ? 18.152 4.625 17.158 1.00 94.62 160 LYS A N 1
ATOM 1284 C CA . LYS A 1 160 ? 16.864 5.219 16.757 1.00 94.62 160 LYS A CA 1
ATOM 1285 C C . LYS A 1 160 ? 15.828 4.168 16.372 1.00 94.62 160 LYS A C 1
ATOM 1287 O O . LYS A 1 160 ? 14.666 4.290 16.723 1.00 94.62 160 LYS A O 1
ATOM 1292 N N . PHE A 1 161 ? 16.256 3.154 15.626 1.00 96.38 161 PHE A N 1
ATOM 1293 C CA . PHE A 1 161 ? 15.361 2.084 15.216 1.00 96.38 161 PHE A CA 1
ATOM 1294 C C . PHE A 1 161 ? 14.940 1.218 16.413 1.00 96.38 161 PHE A C 1
ATOM 1296 O O . PHE A 1 161 ? 13.787 0.819 16.509 1.00 96.38 161 PHE A O 1
ATOM 1303 N N . GLU A 1 162 ? 15.848 0.971 17.355 1.00 95.31 162 GLU A N 1
ATOM 1304 C CA . GLU A 1 162 ? 15.523 0.262 18.590 1.00 95.31 162 GLU A CA 1
ATOM 1305 C C . GLU A 1 162 ? 14.493 1.028 19.438 1.00 95.31 162 GLU A C 1
ATOM 1307 O O . GLU A 1 162 ? 13.527 0.422 19.887 1.00 95.31 162 GLU A O 1
ATOM 1312 N N . GLU A 1 163 ? 14.616 2.356 19.556 1.00 95.75 163 GLU A N 1
ATOM 1313 C CA . GLU A 1 163 ? 13.606 3.209 20.207 1.00 95.75 163 GLU A CA 1
ATOM 1314 C C . GLU A 1 163 ? 12.225 3.118 19.528 1.00 95.75 163 GLU A C 1
ATOM 1316 O O . GLU A 1 163 ? 11.201 3.093 20.210 1.00 95.75 163 GLU A O 1
ATOM 1321 N N . GLU A 1 164 ? 12.176 3.051 18.193 1.00 95.88 164 GLU A N 1
ATOM 1322 C CA . GLU A 1 164 ? 10.923 2.870 17.441 1.00 95.88 164 GLU A CA 1
ATOM 1323 C C . GLU A 1 164 ? 10.281 1.502 17.716 1.00 95.88 164 GLU A C 1
ATOM 1325 O O . GLU A 1 164 ? 9.069 1.419 17.926 1.00 95.88 164 GLU A O 1
ATOM 1330 N N . VAL A 1 165 ? 11.089 0.438 17.756 1.00 95.88 165 VAL A N 1
ATOM 1331 C CA . VAL A 1 165 ? 10.629 -0.913 18.109 1.00 95.88 165 VAL A CA 1
ATOM 1332 C C . VAL A 1 165 ? 10.105 -0.946 19.546 1.00 95.88 165 VAL A C 1
ATOM 1334 O O . VAL A 1 165 ? 9.015 -1.462 19.791 1.00 95.88 165 VAL A O 1
ATOM 1337 N N . ASP A 1 166 ? 10.828 -0.344 20.490 1.00 94.88 166 ASP A N 1
ATOM 1338 C CA . ASP A 1 166 ? 10.426 -0.276 21.899 1.00 94.88 166 ASP A CA 1
ATOM 1339 C C . ASP A 1 166 ? 9.122 0.514 22.086 1.00 94.88 166 ASP A C 1
ATOM 1341 O O . ASP A 1 166 ? 8.258 0.136 22.886 1.00 94.88 166 ASP A O 1
ATOM 1345 N N . ALA A 1 167 ? 8.934 1.590 21.317 1.00 95.88 167 ALA A N 1
ATOM 1346 C CA . ALA A 1 167 ? 7.694 2.357 21.310 1.00 95.88 167 ALA A CA 1
ATOM 1347 C C . ALA A 1 167 ? 6.507 1.532 20.786 1.00 95.88 167 ALA A C 1
ATOM 1349 O O . ALA A 1 167 ? 5.428 1.573 21.384 1.00 95.88 167 ALA A O 1
ATOM 1350 N N . ALA A 1 168 ? 6.703 0.756 19.715 1.00 96.25 168 ALA A N 1
ATOM 1351 C CA . ALA A 1 168 ? 5.674 -0.127 19.167 1.00 96.25 168 ALA A CA 1
ATOM 1352 C C . ALA A 1 168 ? 5.276 -1.229 20.162 1.00 96.25 168 ALA A C 1
ATOM 1354 O O . ALA A 1 168 ? 4.088 -1.462 20.383 1.00 96.25 168 ALA A O 1
ATOM 1355 N N . ILE A 1 169 ? 6.255 -1.841 20.836 1.00 95.50 169 ILE A N 1
ATOM 1356 C CA . ILE A 1 169 ? 6.011 -2.841 21.886 1.00 95.50 169 ILE A CA 1
ATOM 1357 C C . ILE A 1 169 ? 5.247 -2.219 23.055 1.00 95.50 169 ILE A C 1
ATOM 1359 O O . ILE A 1 169 ? 4.236 -2.759 23.496 1.00 95.50 169 ILE A O 1
ATOM 1363 N N . THR A 1 170 ? 5.671 -1.044 23.524 1.00 95.44 170 THR A N 1
ATOM 1364 C CA . THR A 1 170 ? 4.982 -0.322 24.604 1.00 95.44 170 THR A CA 1
ATOM 1365 C C . THR A 1 170 ? 3.528 -0.017 24.239 1.00 95.44 170 THR A C 1
ATOM 1367 O O . THR A 1 170 ? 2.638 -0.091 25.088 1.00 95.44 170 THR A O 1
ATOM 1370 N N . GLN A 1 171 ? 3.267 0.337 22.980 1.00 95.44 171 GLN A N 1
ATOM 1371 C CA . GLN A 1 171 ? 1.913 0.590 22.503 1.00 95.44 171 GLN A CA 1
ATOM 1372 C C . GLN A 1 171 ? 1.071 -0.690 22.473 1.00 95.44 171 GLN A C 1
ATOM 1374 O O . GLN A 1 171 ? -0.081 -0.659 22.905 1.00 95.44 171 GLN A O 1
ATOM 1379 N N . ALA A 1 172 ? 1.646 -1.805 22.026 1.00 95.38 172 ALA A N 1
ATOM 1380 C CA . ALA A 1 172 ? 0.981 -3.101 22.030 1.00 95.38 172 ALA A CA 1
ATOM 1381 C C . ALA A 1 172 ? 0.640 -3.555 23.465 1.00 95.38 172 ALA A C 1
ATOM 1383 O O . ALA A 1 172 ? -0.480 -3.997 23.722 1.00 95.38 172 ALA A O 1
ATOM 1384 N N . VAL A 1 173 ? 1.546 -3.355 24.432 1.00 95.56 173 VAL A N 1
ATOM 1385 C CA . VAL A 1 173 ? 1.295 -3.661 25.855 1.00 95.56 173 VAL A CA 1
ATOM 1386 C C . VAL A 1 173 ? 0.115 -2.853 26.392 1.00 95.56 173 VAL A C 1
ATOM 1388 O O . VAL A 1 173 ? -0.815 -3.425 26.956 1.00 95.56 173 VAL A O 1
ATOM 1391 N N . LYS A 1 174 ? 0.090 -1.536 26.151 1.00 94.50 174 LYS A N 1
ATOM 1392 C CA . LYS A 1 174 ? -1.039 -0.679 26.555 1.00 94.50 174 LYS A CA 1
ATOM 1393 C C . LYS A 1 174 ? -2.359 -1.134 25.942 1.00 94.50 174 LYS A C 1
ATOM 1395 O O . LYS A 1 174 ? -3.398 -1.059 26.591 1.00 94.50 174 LYS A O 1
ATOM 1400 N N . GLU A 1 175 ? -2.330 -1.578 24.691 1.00 92.75 175 GLU A N 1
ATOM 1401 C CA . GLU A 1 175 ? -3.512 -2.078 23.996 1.00 92.75 175 GLU A CA 1
ATOM 1402 C C . GLU A 1 175 ? -4.032 -3.380 24.619 1.00 92.75 175 GLU A C 1
ATOM 1404 O O . GLU A 1 175 ? -5.238 -3.503 24.852 1.00 92.75 175 GLU A O 1
ATOM 1409 N N . LYS A 1 176 ? -3.136 -4.320 24.950 1.00 92.88 176 LYS A N 1
ATOM 1410 C CA . LYS A 1 176 ? -3.469 -5.553 25.679 1.00 92.88 176 LYS A CA 1
ATOM 1411 C C . LYS A 1 176 ? -4.098 -5.229 27.037 1.00 92.88 176 LYS A C 1
ATOM 1413 O O . LYS A 1 176 ? -5.211 -5.674 27.312 1.00 92.88 176 LYS A O 1
ATOM 1418 N N . GLU A 1 177 ? -3.450 -4.386 27.840 1.00 93.44 177 GLU A N 1
ATOM 1419 C CA . GLU A 1 177 ? -3.948 -3.967 29.160 1.00 93.44 177 GLU A CA 1
ATOM 1420 C C . GLU A 1 177 ? -5.316 -3.272 29.077 1.00 93.44 177 GLU A C 1
ATOM 1422 O O . GLU A 1 177 ? -6.191 -3.490 29.924 1.00 93.44 177 GLU A O 1
ATOM 1427 N N . ARG A 1 178 ? -5.530 -2.444 28.044 1.00 92.44 178 ARG A N 1
ATOM 1428 C CA . ARG A 1 178 ? -6.818 -1.792 27.791 1.00 92.44 178 ARG A CA 1
ATOM 1429 C C . ARG A 1 178 ? -7.906 -2.830 27.532 1.00 92.44 178 ARG A C 1
ATOM 1431 O O . ARG A 1 178 ? -8.933 -2.799 28.208 1.00 92.44 178 ARG A O 1
ATOM 1438 N N . LYS A 1 179 ? -7.667 -3.774 26.615 1.00 91.88 179 LYS A N 1
ATOM 1439 C CA . LYS A 1 179 ? -8.616 -4.853 26.287 1.00 91.88 179 LYS A CA 1
ATOM 1440 C C . LYS A 1 179 ? -8.929 -5.726 27.502 1.00 91.88 179 LYS A C 1
ATOM 1442 O O . LYS A 1 179 ? -10.094 -6.019 27.753 1.00 91.88 179 LYS A O 1
ATOM 1447 N N . GLU A 1 180 ? -7.922 -6.096 28.289 1.00 92.62 180 GLU A N 1
ATOM 1448 C CA . GLU A 1 180 ? -8.108 -6.864 29.527 1.00 92.62 180 GLU A CA 1
ATOM 1449 C C . GLU A 1 180 ? -8.924 -6.090 30.568 1.00 92.62 180 GLU A C 1
ATOM 1451 O O . GLU A 1 180 ? -9.807 -6.649 31.223 1.00 92.62 180 GLU A O 1
ATOM 1456 N N . THR A 1 181 ? -8.674 -4.787 30.703 1.00 93.88 181 THR A N 1
ATOM 1457 C CA . THR A 1 181 ? -9.427 -3.926 31.619 1.00 93.88 181 THR A CA 1
ATOM 1458 C C . THR A 1 181 ? -10.884 -3.798 31.189 1.00 93.88 181 THR A C 1
ATOM 1460 O O . THR A 1 181 ? -11.778 -3.958 32.019 1.00 93.88 181 THR A O 1
ATOM 1463 N N . GLU A 1 182 ? -11.141 -3.551 29.907 1.00 93.81 182 GLU A N 1
ATOM 1464 C CA . GLU A 1 182 ? -12.494 -3.472 29.355 1.00 93.81 182 GLU A CA 1
ATOM 1465 C C . GLU A 1 182 ? -13.251 -4.801 29.499 1.00 93.81 182 GLU A C 1
ATOM 1467 O O . GLU A 1 182 ? -14.400 -4.817 29.952 1.00 93.81 182 GLU A O 1
ATOM 1472 N N . LEU A 1 183 ? -12.583 -5.923 29.216 1.00 94.38 183 LEU A N 1
ATOM 1473 C CA . LEU A 1 183 ? -13.121 -7.266 29.423 1.00 94.38 183 LEU A CA 1
ATOM 1474 C C . LEU A 1 183 ? -13.499 -7.502 30.886 1.00 94.38 183 LEU A C 1
ATOM 1476 O O . LEU A 1 183 ? -14.582 -8.019 31.174 1.00 94.38 183 LEU A O 1
ATOM 1480 N N . ARG A 1 184 ? -12.624 -7.111 31.818 1.00 94.62 184 ARG A N 1
ATOM 1481 C CA . ARG A 1 184 ? -12.872 -7.238 33.255 1.00 94.62 184 ARG A CA 1
ATOM 1482 C C . ARG A 1 184 ? -14.064 -6.393 33.696 1.00 94.62 184 ARG A C 1
ATOM 1484 O O . ARG A 1 184 ? -14.947 -6.931 34.355 1.00 94.62 184 ARG A O 1
ATOM 1491 N N . ILE A 1 185 ? -14.123 -5.121 33.294 1.00 93.88 185 ILE A N 1
ATOM 1492 C CA . ILE A 1 185 ? -15.238 -4.208 33.604 1.00 93.88 185 ILE A CA 1
ATOM 1493 C C . ILE A 1 185 ? -16.567 -4.808 33.136 1.00 93.88 185 ILE A C 1
ATOM 1495 O O . ILE A 1 185 ? -17.515 -4.895 33.917 1.00 93.88 185 ILE A O 1
ATOM 1499 N N . LEU A 1 186 ? -16.628 -5.263 31.882 1.00 94.31 186 LEU A N 1
ATOM 1500 C CA . LEU A 1 186 ? -17.841 -5.850 31.320 1.00 94.31 186 LEU A CA 1
ATOM 1501 C C . LEU A 1 186 ? -18.226 -7.151 32.035 1.00 94.31 186 LEU A C 1
ATOM 1503 O O . LEU A 1 186 ? -19.391 -7.360 32.364 1.00 94.31 186 LEU A O 1
ATOM 1507 N N . THR A 1 187 ? -17.254 -8.020 32.311 1.00 92.75 187 THR A N 1
ATOM 1508 C CA . THR A 1 187 ? -17.503 -9.310 32.969 1.00 92.75 187 THR A CA 1
ATOM 1509 C C . THR A 1 187 ? -17.983 -9.127 34.409 1.00 92.75 187 THR A C 1
ATOM 1511 O O . THR A 1 187 ? -18.938 -9.785 34.824 1.00 92.75 187 THR A O 1
ATOM 1514 N N . GLU A 1 188 ? -17.359 -8.225 35.172 1.00 93.50 188 GLU A N 1
ATOM 1515 C CA . GLU A 1 188 ? -17.778 -7.888 36.537 1.00 93.50 188 GLU A CA 1
ATOM 1516 C C . GLU A 1 188 ? -19.180 -7.261 36.549 1.00 93.50 188 GLU A C 1
ATOM 1518 O O . GLU A 1 188 ? -20.007 -7.643 37.380 1.00 93.50 188 GLU A O 1
ATOM 1523 N N . PHE A 1 189 ? -19.481 -6.370 35.597 1.00 93.94 189 PHE A N 1
ATOM 1524 C CA . PHE A 1 189 ? -20.810 -5.776 35.450 1.00 93.94 189 PHE A CA 1
ATOM 1525 C C . PHE A 1 189 ? -21.882 -6.828 35.138 1.00 93.94 189 PHE A C 1
ATOM 1527 O O . PHE A 1 189 ? -22.879 -6.914 35.854 1.00 93.94 189 PHE A O 1
ATOM 1534 N N . CYS A 1 190 ? -21.665 -7.668 34.122 1.00 92.38 190 CYS A N 1
ATOM 1535 C CA . CYS A 1 190 ? -22.598 -8.734 33.752 1.00 92.38 190 CYS A CA 1
ATOM 1536 C C . CYS A 1 190 ? -22.840 -9.694 34.924 1.00 92.38 190 CYS A C 1
ATOM 1538 O O . CYS A 1 190 ? -23.987 -10.009 35.230 1.00 92.38 190 CYS A O 1
ATOM 1540 N N . LYS A 1 191 ? -21.784 -10.076 35.655 1.00 93.12 191 LYS A N 1
ATOM 1541 C CA . LYS A 1 191 ? -21.896 -10.923 36.850 1.00 93.12 191 LYS A CA 1
ATOM 1542 C C . LYS A 1 191 ? -22.713 -10.264 37.965 1.00 93.12 191 LYS A C 1
ATOM 1544 O O . LYS A 1 191 ? -23.499 -10.944 38.616 1.00 93.12 191 LYS A O 1
ATOM 1549 N N . ALA A 1 192 ? -22.541 -8.962 38.197 1.00 92.56 192 ALA A N 1
ATOM 1550 C CA . ALA A 1 192 ? -23.307 -8.230 39.207 1.00 92.56 192 ALA A CA 1
ATOM 1551 C C . ALA A 1 192 ? -24.803 -8.124 38.865 1.00 92.56 192 ALA A C 1
ATOM 1553 O O . ALA A 1 192 ? -25.623 -7.973 39.767 1.00 92.56 192 ALA A O 1
ATOM 1554 N N . GLN A 1 193 ? -25.148 -8.194 37.578 1.00 89.88 193 GLN A N 1
ATOM 1555 C CA . GLN A 1 193 ? -26.524 -8.122 37.081 1.00 89.88 193 GLN A CA 1
ATOM 1556 C C . GLN A 1 193 ? -27.130 -9.497 36.748 1.00 89.88 193 GLN A C 1
ATOM 1558 O O . GLN A 1 193 ? -28.248 -9.540 36.246 1.00 89.88 193 GLN A O 1
ATOM 1563 N N . ASP A 1 194 ? -26.413 -10.595 37.017 1.00 90.00 194 ASP A N 1
ATOM 1564 C CA . ASP A 1 194 ? -26.805 -11.966 36.649 1.00 90.00 194 ASP A CA 1
ATOM 1565 C C . ASP A 1 194 ? -27.096 -12.135 35.139 1.00 90.00 194 ASP A C 1
ATOM 1567 O O . ASP A 1 194 ? -28.022 -12.823 34.715 1.00 90.00 194 ASP A O 1
ATOM 1571 N N . ILE A 1 195 ? -26.301 -11.456 34.303 1.00 90.00 195 ILE A N 1
ATOM 1572 C CA . ILE A 1 195 ? -26.387 -11.482 32.837 1.00 90.00 195 ILE A CA 1
ATOM 1573 C C . ILE A 1 195 ? -25.246 -12.336 32.281 1.00 90.00 195 ILE A C 1
ATOM 1575 O O . ILE A 1 195 ? -24.096 -12.232 32.711 1.00 90.00 195 ILE A O 1
ATOM 1579 N N . GLU A 1 196 ? -25.543 -13.158 31.276 1.00 89.31 196 GLU A N 1
ATOM 1580 C CA . GLU A 1 196 ? -24.529 -13.921 30.550 1.00 89.31 196 GLU A CA 1
ATOM 1581 C C . GLU A 1 196 ? -23.605 -12.985 29.751 1.00 89.31 196 GLU A C 1
ATOM 1583 O O . GLU A 1 196 ? -24.052 -12.231 28.887 1.00 89.31 196 GLU A O 1
ATOM 1588 N N . SER A 1 197 ? -22.298 -13.029 30.024 1.00 87.75 197 SER A N 1
ATOM 1589 C CA . SER A 1 197 ? -21.322 -12.105 29.429 1.00 87.75 197 SER A CA 1
ATOM 1590 C C . SER A 1 197 ? -20.873 -12.485 28.015 1.00 87.75 197 SER A C 1
ATOM 1592 O O . SER A 1 197 ? -20.468 -11.602 27.260 1.00 87.75 197 SER A O 1
ATOM 1594 N N . ALA A 1 198 ? -20.951 -13.763 27.629 1.00 86.81 198 ALA A N 1
ATOM 1595 C CA . ALA A 1 198 ? -20.333 -14.281 26.404 1.00 86.81 198 ALA A CA 1
ATOM 1596 C C . ALA A 1 198 ? -20.768 -13.534 25.129 1.00 86.81 198 ALA A C 1
ATOM 1598 O O . ALA A 1 198 ? -19.923 -13.166 24.316 1.00 86.81 198 ALA A O 1
ATOM 1599 N N . GLY A 1 199 ? -22.067 -13.244 24.979 1.00 87.00 199 GLY A N 1
ATOM 1600 C CA . GLY A 1 199 ? -22.595 -12.530 23.806 1.00 87.00 199 GLY A CA 1
ATOM 1601 C C . GLY A 1 199 ? -22.207 -11.048 23.737 1.00 87.00 199 GLY A C 1
ATOM 1602 O O . GLY A 1 199 ? -22.172 -10.461 22.655 1.00 87.00 199 GLY A O 1
ATOM 1603 N N . TRP A 1 200 ? -21.887 -10.440 24.878 1.00 89.00 200 TRP A N 1
ATOM 1604 C CA . TRP A 1 200 ? -21.498 -9.034 24.968 1.00 89.00 200 TRP A CA 1
ATOM 1605 C C . TRP A 1 200 ? -19.992 -8.843 24.798 1.00 89.00 200 TRP A C 1
ATOM 1607 O O . TRP A 1 200 ? -19.567 -7.858 24.202 1.00 89.00 200 TRP A O 1
ATOM 1617 N N . VAL A 1 201 ? -19.182 -9.808 25.246 1.00 89.94 201 VAL A N 1
ATOM 1618 C CA . VAL A 1 201 ? -17.716 -9.771 25.116 1.00 89.94 201 VAL A CA 1
ATOM 1619 C C . VAL A 1 201 ? -17.272 -9.673 23.656 1.00 89.94 201 VAL A C 1
ATOM 1621 O O . VAL A 1 201 ? -16.349 -8.922 23.362 1.00 89.94 201 VAL A O 1
ATOM 1624 N N . SER A 1 202 ? -17.954 -10.336 22.717 1.00 89.50 202 SER A N 1
ATOM 1625 C CA . SER A 1 202 ? -17.639 -10.214 21.282 1.00 89.50 202 SER A CA 1
ATOM 1626 C C . SER A 1 202 ? -17.813 -8.794 20.731 1.00 89.50 202 SER A C 1
ATOM 1628 O O . SER A 1 202 ? -17.245 -8.466 19.696 1.00 89.50 202 SER A O 1
ATOM 1630 N N . GLN A 1 203 ? -18.583 -7.933 21.403 1.00 90.31 203 GLN A N 1
ATOM 1631 C CA . GLN A 1 203 ? -18.774 -6.546 20.975 1.00 90.31 203 GLN A CA 1
ATOM 1632 C C . GLN A 1 203 ? -17.624 -5.626 21.413 1.00 90.31 203 GLN A C 1
ATOM 1634 O O . GLN A 1 203 ? -17.507 -4.532 20.862 1.00 90.31 203 GLN A O 1
ATOM 1639 N N . LEU A 1 204 ? -16.754 -6.070 22.336 1.00 90.12 204 LEU A N 1
ATOM 1640 C CA . LEU A 1 204 ? -15.581 -5.307 22.796 1.00 90.12 204 LEU A CA 1
ATOM 1641 C C . LEU A 1 204 ? -14.528 -5.082 21.703 1.00 90.12 204 LEU A C 1
ATOM 1643 O O . LEU A 1 204 ? -13.646 -4.246 21.856 1.00 90.12 204 LEU A O 1
ATOM 1647 N N . GLU A 1 205 ? -14.615 -5.805 20.587 1.00 86.81 205 GLU A N 1
ATOM 1648 C CA . GLU A 1 205 ? -13.758 -5.562 19.425 1.00 86.81 205 GLU A CA 1
ATOM 1649 C C . GLU A 1 205 ? -14.077 -4.220 18.741 1.00 86.81 205 GLU A C 1
ATOM 1651 O O . GLU A 1 205 ? -13.190 -3.582 18.177 1.00 86.81 205 GLU A O 1
ATOM 1656 N N . PHE A 1 206 ? -15.335 -3.768 18.819 1.00 89.06 206 PHE A N 1
ATOM 1657 C CA . PHE A 1 206 ? -15.824 -2.590 18.092 1.00 89.06 206 PHE A CA 1
ATOM 1658 C C . PHE A 1 206 ? -16.324 -1.463 18.998 1.00 89.06 206 PHE A C 1
ATOM 1660 O O . PHE A 1 206 ? -16.462 -0.332 18.533 1.00 89.06 206 PHE A O 1
ATOM 1667 N N . LYS A 1 207 ? -16.650 -1.765 20.258 1.00 91.31 207 LYS A N 1
ATOM 1668 C CA . LYS A 1 207 ? -17.246 -0.832 21.220 1.00 91.31 207 LYS A CA 1
ATOM 1669 C C . LYS A 1 207 ? -16.518 -0.891 22.548 1.00 91.31 207 LYS A C 1
ATOM 1671 O O . LYS A 1 207 ? -16.015 -1.940 22.931 1.00 91.31 207 LYS A O 1
ATOM 1676 N N . SER A 1 208 ? -16.539 0.218 23.280 1.00 93.00 208 SER A N 1
ATOM 1677 C CA . SER A 1 208 ? -15.998 0.237 24.639 1.00 93.00 208 SER A CA 1
ATOM 1678 C C . SER A 1 208 ? -16.895 -0.529 25.614 1.00 93.00 208 SER A C 1
ATOM 1680 O O . SER A 1 208 ? -18.116 -0.603 25.439 1.00 93.00 208 SER A O 1
ATOM 1682 N N . ALA A 1 209 ? -16.309 -1.032 26.702 1.00 92.56 209 ALA A N 1
ATOM 1683 C CA . ALA A 1 209 ? -17.072 -1.664 27.782 1.00 92.56 209 ALA A CA 1
ATOM 1684 C C . ALA A 1 209 ? -18.226 -0.785 28.305 1.00 92.56 209 ALA A C 1
ATOM 1686 O O . ALA A 1 209 ? -19.305 -1.300 28.586 1.00 92.56 209 ALA A O 1
ATOM 1687 N N . LEU A 1 210 ? -18.029 0.535 28.398 1.00 93.19 210 LEU A N 1
ATOM 1688 C CA . LEU A 1 210 ? -19.058 1.471 28.866 1.00 93.19 210 LEU A CA 1
ATOM 1689 C C . LEU A 1 210 ? -20.253 1.550 27.909 1.00 93.19 210 LEU A C 1
ATOM 1691 O O . LEU A 1 210 ? -21.393 1.475 28.354 1.00 93.19 210 LEU A O 1
ATOM 1695 N N . GLU A 1 211 ? -20.008 1.624 26.600 1.00 93.12 211 GLU A N 1
ATOM 1696 C CA . GLU A 1 211 ? -21.087 1.627 25.603 1.00 93.12 211 GLU A CA 1
ATOM 1697 C C . GLU A 1 211 ? -21.902 0.333 25.639 1.00 93.12 211 GLU A C 1
ATOM 1699 O O . GLU A 1 211 ? -23.124 0.354 25.497 1.00 93.12 211 GLU A O 1
ATOM 1704 N N . ILE A 1 212 ? -21.234 -0.804 25.833 1.00 92.88 212 ILE A N 1
ATOM 1705 C CA . ILE A 1 212 ? -21.906 -2.099 25.958 1.00 92.88 212 ILE A CA 1
ATOM 1706 C C . ILE A 1 212 ? -22.756 -2.134 27.232 1.00 92.88 212 ILE A C 1
ATOM 1708 O O . ILE A 1 212 ? -23.899 -2.582 27.193 1.00 92.88 212 ILE A O 1
ATOM 1712 N N . ILE A 1 213 ? -22.237 -1.617 28.348 1.00 93.31 213 ILE A N 1
ATOM 1713 C CA . ILE A 1 213 ? -22.980 -1.499 29.608 1.00 93.31 213 ILE A CA 1
ATOM 1714 C C . ILE A 1 213 ? -24.238 -0.638 29.432 1.00 93.31 213 ILE A C 1
ATOM 1716 O O . ILE A 1 213 ? -25.316 -1.027 29.888 1.00 93.31 213 ILE A O 1
ATOM 1720 N N . ASP A 1 214 ? -24.136 0.494 28.736 1.00 94.19 214 ASP A N 1
ATOM 1721 C CA . ASP A 1 214 ? -25.285 1.356 28.446 1.00 94.19 214 ASP A CA 1
ATOM 1722 C C . ASP A 1 214 ? -26.341 0.632 27.598 1.00 94.19 214 ASP A C 1
ATOM 1724 O O . ASP A 1 214 ? -27.539 0.732 27.877 1.00 94.19 214 ASP A O 1
ATOM 1728 N N . LEU A 1 215 ? -25.916 -0.164 26.610 1.00 93.12 215 LEU A N 1
ATOM 1729 C CA . LEU A 1 215 ? -26.821 -0.989 25.803 1.00 93.12 215 LEU A CA 1
ATOM 1730 C C . LEU A 1 215 ? -27.523 -2.065 26.633 1.00 93.12 215 LEU A C 1
ATOM 1732 O O . LEU A 1 215 ? -28.734 -2.240 26.492 1.00 93.12 215 LEU A O 1
ATOM 1736 N N . ILE A 1 216 ? -26.793 -2.745 27.519 1.00 92.31 216 ILE A N 1
ATOM 1737 C CA . ILE A 1 216 ? -27.362 -3.749 28.423 1.00 92.31 216 ILE A CA 1
ATOM 1738 C C . ILE A 1 216 ? -28.431 -3.112 29.319 1.00 92.31 216 ILE A C 1
ATOM 1740 O O . ILE A 1 216 ? -29.535 -3.647 29.457 1.00 92.31 216 ILE A O 1
ATOM 1744 N N . ASN A 1 217 ? -28.128 -1.951 29.905 1.00 93.06 217 ASN A N 1
ATOM 1745 C CA . ASN A 1 217 ? -29.067 -1.221 30.755 1.00 93.06 217 ASN A CA 1
ATOM 1746 C C . ASN A 1 217 ? -30.329 -0.807 29.986 1.00 93.06 217 ASN A C 1
ATOM 1748 O O . ASN A 1 217 ? -31.439 -1.013 30.479 1.00 93.06 217 ASN A O 1
ATOM 1752 N N . LEU A 1 218 ? -30.166 -0.285 28.768 1.00 92.69 218 LEU A N 1
ATOM 1753 C CA . LEU A 1 218 ? -31.275 0.122 27.907 1.00 92.69 218 LEU A CA 1
ATOM 1754 C C . LEU A 1 218 ? -32.163 -1.066 27.509 1.00 92.69 218 LEU A C 1
ATOM 1756 O O . LEU A 1 218 ? -33.393 -0.961 27.503 1.00 92.69 218 LEU A O 1
ATOM 1760 N N . GLU A 1 219 ? -31.561 -2.208 27.171 1.00 90.38 219 GLU A N 1
ATOM 1761 C CA . GLU A 1 219 ? -32.306 -3.409 26.793 1.00 90.38 219 GLU A CA 1
ATOM 1762 C C . GLU A 1 219 ? -33.091 -3.987 27.976 1.00 90.38 219 GLU A C 1
ATOM 1764 O O . GLU A 1 219 ? -34.239 -4.415 27.811 1.00 90.38 219 GLU A O 1
ATOM 1769 N N . ARG A 1 220 ? -32.524 -3.917 29.185 1.00 89.25 220 ARG A N 1
ATOM 1770 C CA . ARG A 1 220 ? -33.233 -4.281 30.412 1.00 89.25 220 ARG A CA 1
ATOM 1771 C C . ARG A 1 220 ? -34.410 -3.353 30.689 1.00 89.25 220 ARG A C 1
ATOM 1773 O O . ARG A 1 220 ? -35.519 -3.849 30.865 1.00 89.25 220 ARG A O 1
ATOM 1780 N N . GLU A 1 221 ? -34.205 -2.037 30.675 1.00 92.00 221 GLU A N 1
ATOM 1781 C CA . GLU A 1 221 ? -35.282 -1.066 30.915 1.00 92.00 221 GLU A CA 1
ATOM 1782 C C . GLU A 1 221 ? -36.433 -1.263 29.915 1.00 92.00 221 GLU A C 1
ATOM 1784 O O . GLU A 1 221 ? -37.616 -1.237 30.266 1.00 92.00 221 GLU A O 1
ATOM 1789 N N . ARG A 1 222 ? -36.097 -1.546 28.651 1.00 92.19 222 ARG A N 1
ATOM 1790 C CA . ARG A 1 222 ? -37.088 -1.874 27.625 1.00 92.19 222 ARG A CA 1
ATOM 1791 C C . ARG A 1 222 ? -37.850 -3.161 27.950 1.00 92.19 222 ARG A C 1
ATOM 1793 O O . ARG A 1 222 ? -39.070 -3.179 27.788 1.00 92.19 222 ARG A O 1
ATOM 1800 N N . LYS A 1 223 ? -37.167 -4.221 28.395 1.00 91.25 223 LYS A N 1
ATOM 1801 C CA . LYS A 1 223 ? -37.807 -5.479 28.819 1.00 91.25 223 LYS A CA 1
ATOM 1802 C C . LYS A 1 223 ? -38.727 -5.275 30.019 1.00 91.25 223 LYS A C 1
ATOM 1804 O O . LYS A 1 223 ? -39.851 -5.764 29.988 1.00 91.25 223 LYS A O 1
ATOM 1809 N N . GLU A 1 224 ? -38.287 -4.535 31.031 1.00 91.81 224 GLU A N 1
ATOM 1810 C CA . GLU A 1 224 ? -39.077 -4.240 32.231 1.00 91.81 224 GLU A CA 1
ATOM 1811 C C . GLU A 1 224 ? -40.340 -3.449 31.890 1.00 91.81 224 GLU A C 1
ATOM 1813 O O . GLU A 1 224 ? -41.434 -3.823 32.308 1.00 91.81 224 GLU A O 1
ATOM 1818 N N . ARG A 1 225 ? -40.224 -2.417 31.046 1.00 92.88 225 ARG A N 1
ATOM 1819 C CA . ARG A 1 225 ? -41.383 -1.660 30.557 1.00 92.88 225 ARG A CA 1
ATOM 1820 C C . ARG A 1 225 ? -42.386 -2.532 29.808 1.00 92.88 225 ARG A C 1
ATOM 1822 O O . ARG A 1 225 ? -43.585 -2.411 30.038 1.00 92.88 225 ARG A O 1
ATOM 1829 N N . LEU A 1 226 ? -41.908 -3.401 28.918 1.00 92.25 226 LEU A N 1
ATOM 1830 C CA . LEU A 1 226 ? -42.775 -4.311 28.167 1.00 92.25 226 LEU A CA 1
ATOM 1831 C C . LEU A 1 226 ? -43.445 -5.342 29.083 1.00 92.25 226 LEU A C 1
ATOM 1833 O O . LEU A 1 226 ? -44.625 -5.630 28.907 1.00 92.25 226 LEU A O 1
ATOM 1837 N N . ALA A 1 227 ? -42.723 -5.876 30.071 1.00 93.06 227 ALA A N 1
ATOM 1838 C CA . ALA A 1 227 ? -43.277 -6.808 31.049 1.00 93.06 227 ALA A CA 1
ATOM 1839 C C . ALA A 1 227 ? -44.338 -6.138 31.937 1.00 93.06 227 ALA A C 1
ATOM 1841 O O . ALA A 1 227 ? -45.395 -6.725 32.160 1.00 93.06 227 ALA A O 1
ATOM 1842 N N . ALA A 1 228 ? -44.094 -4.900 32.380 1.00 93.50 228 ALA A N 1
ATOM 1843 C CA . ALA A 1 228 ? -45.059 -4.109 33.140 1.00 93.50 228 ALA A CA 1
ATOM 1844 C C . ALA A 1 228 ? -46.326 -3.809 32.322 1.00 93.50 228 ALA A C 1
ATOM 1846 O O . ALA A 1 228 ? -47.433 -3.974 32.826 1.00 93.50 228 ALA A O 1
ATOM 1847 N N . GLU A 1 229 ? -46.182 -3.441 31.045 1.00 93.50 229 GLU A N 1
ATOM 1848 C CA . GLU A 1 229 ? -47.325 -3.220 30.150 1.00 93.50 229 GLU A CA 1
ATOM 1849 C C . GLU A 1 229 ? -48.125 -4.514 29.912 1.00 93.50 229 GLU A C 1
ATOM 1851 O O . GLU A 1 229 ? -49.355 -4.500 29.901 1.00 93.50 229 GLU A O 1
ATOM 1856 N N . GLN A 1 230 ? -47.447 -5.653 29.738 1.00 91.81 230 GLN A N 1
ATOM 1857 C CA . GLN A 1 230 ? -48.109 -6.953 29.593 1.00 91.81 230 GLN A CA 1
ATOM 1858 C C . GLN A 1 230 ? -48.850 -7.372 30.863 1.00 91.81 230 GLN A C 1
ATOM 1860 O O . GLN A 1 230 ? -49.945 -7.918 30.767 1.00 91.81 230 GLN A O 1
ATOM 1865 N N . GLU A 1 231 ? -48.272 -7.120 32.036 1.00 92.19 231 GLU A N 1
ATOM 1866 C CA . GLU A 1 231 ? -48.914 -7.411 33.317 1.00 92.19 231 GLU A CA 1
ATOM 1867 C C . GLU A 1 231 ? -50.144 -6.528 33.545 1.00 92.19 231 GLU A C 1
ATOM 1869 O O . GLU A 1 231 ? -51.193 -7.047 33.913 1.00 92.19 231 GLU A O 1
ATOM 1874 N N . GLN A 1 232 ? -50.068 -5.232 33.225 1.00 93.38 232 GLN A N 1
ATOM 1875 C CA . GLN A 1 232 ? -51.233 -4.342 33.272 1.00 93.38 232 GLN A CA 1
ATOM 1876 C C . GLN A 1 232 ? -52.362 -4.837 32.364 1.00 93.38 232 GLN A C 1
ATOM 1878 O O . GLN A 1 232 ? -53.503 -4.940 32.805 1.00 93.38 232 GLN A O 1
ATOM 1883 N N . LYS A 1 233 ? -52.048 -5.240 31.126 1.00 93.56 233 LYS A N 1
ATOM 1884 C CA . LYS A 1 233 ? -53.054 -5.797 30.207 1.00 93.56 233 LYS A CA 1
ATOM 1885 C C . LYS A 1 233 ? -53.661 -7.108 30.710 1.00 93.56 233 LYS A C 1
ATOM 1887 O O . LYS A 1 233 ? -54.843 -7.344 30.475 1.00 93.56 233 LYS A O 1
ATOM 1892 N N . ARG A 1 234 ? -52.878 -7.965 31.382 1.00 92.44 234 ARG A N 1
ATOM 1893 C CA . ARG A 1 234 ? -53.397 -9.190 32.016 1.00 92.44 234 ARG A CA 1
ATOM 1894 C C . ARG A 1 234 ? -54.367 -8.855 33.146 1.00 92.44 234 ARG A C 1
ATOM 1896 O O . ARG A 1 234 ? -55.468 -9.388 33.155 1.00 92.44 234 ARG A O 1
ATOM 1903 N N . GLN A 1 235 ? -54.000 -7.927 34.028 1.00 92.44 235 GLN A N 1
ATOM 1904 C CA . GLN A 1 235 ? -54.855 -7.500 35.140 1.00 92.44 235 GLN A CA 1
ATOM 1905 C C . GLN A 1 235 ? -56.158 -6.859 34.649 1.00 92.44 235 GLN A C 1
ATOM 1907 O O . GLN A 1 235 ? -57.233 -7.232 35.110 1.00 92.44 235 GLN A O 1
ATOM 1912 N N . GLU A 1 236 ? -56.092 -5.962 33.661 1.00 92.94 236 GLU A N 1
ATOM 1913 C CA . GLU A 1 236 ? -57.284 -5.368 33.041 1.00 92.94 236 GLU A CA 1
ATOM 1914 C C . GLU A 1 236 ? -58.194 -6.428 32.400 1.00 92.94 236 GLU A C 1
ATOM 1916 O O . GLU A 1 236 ? -59.420 -6.337 32.498 1.00 92.94 236 GLU A O 1
ATOM 1921 N N . HIS A 1 237 ? -57.609 -7.447 31.760 1.00 91.19 237 HIS A N 1
ATOM 1922 C CA . HIS A 1 237 ? -58.364 -8.555 31.182 1.00 91.19 237 HIS A CA 1
ATOM 1923 C C . HIS A 1 237 ? -59.043 -9.406 32.263 1.00 91.19 237 HIS A C 1
ATOM 1925 O O . HIS A 1 237 ? -60.243 -9.654 32.169 1.00 91.19 237 HIS A O 1
ATOM 1931 N N . ASP A 1 238 ? -58.322 -9.796 33.314 1.00 92.19 238 ASP A N 1
ATOM 1932 C CA . ASP A 1 238 ? -58.864 -10.607 34.410 1.00 92.19 238 ASP A CA 1
ATOM 1933 C C . ASP A 1 238 ? -59.965 -9.859 35.184 1.00 92.19 238 ASP A C 1
ATOM 1935 O O . ASP A 1 238 ? -61.010 -10.433 35.516 1.00 92.19 238 ASP A O 1
ATOM 1939 N N . GLU A 1 239 ? -59.797 -8.551 35.413 1.00 92.19 239 GLU A N 1
ATOM 1940 C CA . GLU A 1 239 ? -60.838 -7.695 35.989 1.00 92.19 239 GLU A CA 1
ATOM 1941 C C . GLU A 1 239 ? -62.073 -7.591 35.090 1.00 92.19 239 GLU A C 1
ATOM 1943 O O . GLU A 1 239 ? -63.202 -7.596 35.591 1.00 92.19 239 GLU A O 1
ATOM 1948 N N . PHE A 1 240 ? -61.884 -7.493 33.770 1.00 92.94 240 PHE A N 1
ATOM 1949 C CA . PHE A 1 240 ? -62.982 -7.467 32.805 1.00 92.94 240 PHE A CA 1
ATOM 1950 C C . PHE A 1 240 ? -63.776 -8.780 32.827 1.00 92.94 240 PHE A C 1
ATOM 1952 O O . PHE A 1 240 ? -65.006 -8.742 32.905 1.00 92.94 240 PHE A O 1
ATOM 1959 N N . ILE A 1 241 ? -63.094 -9.930 32.833 1.00 91.50 241 ILE A N 1
ATOM 1960 C CA . ILE A 1 241 ? -63.736 -11.250 32.923 1.00 91.50 241 ILE A CA 1
ATOM 1961 C C . ILE A 1 241 ? -64.485 -11.407 34.251 1.00 91.50 241 ILE A C 1
ATOM 1963 O O . ILE A 1 241 ? -65.634 -11.846 34.255 1.00 91.50 241 ILE A O 1
ATOM 1967 N N . THR A 1 242 ? -63.889 -10.985 35.370 1.00 91.19 242 THR A N 1
ATOM 1968 C CA . THR A 1 242 ? -64.530 -11.057 36.694 1.00 91.19 242 THR A CA 1
ATOM 1969 C C . THR A 1 242 ? -65.791 -10.189 36.757 1.00 91.19 242 THR A C 1
ATOM 1971 O O . THR A 1 242 ? -66.834 -10.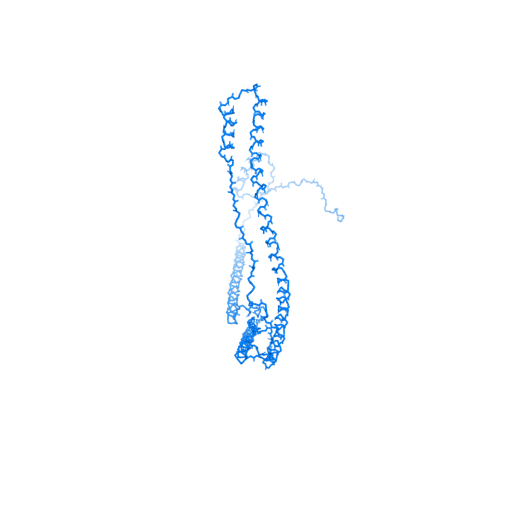653 37.218 1.00 91.19 242 THR A O 1
ATOM 1974 N N . ARG A 1 243 ? -65.740 -8.953 36.233 1.00 90.00 243 ARG A N 1
ATOM 1975 C CA . ARG A 1 243 ? -66.919 -8.073 36.124 1.00 90.00 243 ARG A CA 1
ATOM 1976 C C . ARG A 1 243 ? -68.010 -8.684 35.252 1.00 90.00 243 ARG A C 1
ATOM 1978 O O . ARG A 1 243 ? -69.185 -8.576 35.588 1.00 90.00 243 ARG A O 1
ATOM 1985 N N . GLN A 1 244 ? -67.633 -9.327 34.149 1.00 85.56 244 GLN A N 1
ATOM 1986 C CA . GLN A 1 244 ? -68.593 -9.984 33.269 1.00 85.56 244 GLN A CA 1
ATOM 1987 C C . GLN A 1 244 ? -69.264 -11.172 33.969 1.00 85.56 244 GLN A C 1
ATOM 1989 O O . GLN A 1 244 ? -70.484 -11.281 33.913 1.00 85.56 244 GLN A O 1
ATOM 1994 N N . GLN A 1 245 ? -68.494 -12.001 34.684 1.00 84.81 245 GLN A N 1
ATOM 1995 C CA . GLN A 1 245 ? -69.014 -13.132 35.457 1.00 84.81 245 GLN A CA 1
ATOM 1996 C C . GLN A 1 245 ? -69.958 -12.688 36.579 1.00 84.81 245 GLN A C 1
ATOM 1998 O O . GLN A 1 245 ? -71.040 -13.261 36.713 1.00 84.81 245 GLN A O 1
ATOM 2003 N N . GLN A 1 246 ? -69.594 -11.645 37.334 1.00 84.25 246 GLN A N 1
ATOM 2004 C CA . GLN A 1 246 ? -70.466 -11.047 38.350 1.00 84.25 246 GLN A CA 1
ATOM 2005 C C . GLN A 1 246 ? -71.761 -10.512 37.735 1.00 84.25 246 GLN A C 1
ATOM 2007 O O . GLN A 1 246 ? -72.833 -10.823 38.241 1.00 84.25 246 GLN A O 1
ATOM 2012 N N . ALA A 1 247 ? -71.692 -9.805 36.602 1.00 82.50 247 ALA A N 1
ATOM 2013 C CA . ALA A 1 247 ? -72.885 -9.320 35.910 1.00 82.50 247 ALA A CA 1
ATOM 2014 C C . ALA A 1 247 ? -73.807 -10.465 35.444 1.00 82.50 247 ALA A C 1
ATOM 2016 O O . ALA A 1 247 ? -75.027 -10.348 35.547 1.00 82.50 247 ALA A O 1
ATOM 2017 N N . THR A 1 248 ? -73.256 -11.590 34.969 1.00 78.06 248 THR A N 1
ATOM 2018 C CA . THR A 1 248 ? -74.061 -12.789 34.664 1.00 78.06 248 THR A CA 1
ATOM 2019 C C . THR A 1 248 ? -74.667 -13.429 35.911 1.00 78.06 248 THR A C 1
ATOM 2021 O O . THR A 1 248 ? -75.837 -13.790 35.868 1.00 78.06 248 THR A O 1
ATOM 2024 N N . GLN A 1 249 ? -73.934 -13.528 37.025 1.00 78.38 249 GLN A N 1
ATOM 2025 C CA . GLN A 1 249 ? -74.468 -14.082 38.277 1.00 78.38 249 GLN A CA 1
ATOM 2026 C C . GLN A 1 249 ? -75.558 -13.194 38.889 1.00 78.38 249 GLN A C 1
ATOM 2028 O O . GLN A 1 249 ? -76.574 -13.708 39.345 1.00 78.38 249 GLN A O 1
ATOM 2033 N N . GLU A 1 250 ? -75.392 -11.870 38.867 1.00 80.69 250 GLU A N 1
ATOM 2034 C CA . GLU A 1 250 ? -76.427 -10.920 39.293 1.00 80.69 250 GLU A CA 1
ATOM 2035 C C . GLU A 1 250 ? -77.671 -11.015 38.399 1.00 80.69 250 GLU A C 1
ATOM 2037 O O . GLU A 1 250 ? -78.794 -11.002 38.901 1.00 80.69 250 GLU A O 1
ATOM 2042 N N . ALA A 1 251 ? -77.496 -11.178 37.082 1.00 74.69 251 ALA A N 1
ATOM 2043 C CA . ALA A 1 251 ? -78.608 -11.401 36.161 1.00 74.69 251 ALA A CA 1
ATOM 2044 C C . ALA A 1 251 ? -79.330 -12.739 36.418 1.00 74.69 251 ALA A C 1
ATOM 2046 O O . ALA A 1 251 ? -80.559 -12.792 36.350 1.00 74.69 251 ALA A O 1
ATOM 2047 N N . GLU A 1 252 ? -78.594 -13.807 36.741 1.00 75.88 252 GLU A N 1
ATOM 2048 C CA . GLU A 1 252 ? -79.157 -15.109 37.118 1.00 75.88 252 GLU A CA 1
ATOM 2049 C C . GLU A 1 252 ? -79.907 -15.046 38.458 1.00 75.88 252 GLU A C 1
ATOM 2051 O O . GLU A 1 252 ? -81.038 -15.527 38.535 1.00 75.88 252 GLU A O 1
ATOM 2056 N N . GLN A 1 253 ? -79.350 -14.385 39.480 1.00 75.69 253 GLN A N 1
ATOM 2057 C CA . GLN A 1 253 ? -80.014 -14.178 40.775 1.00 75.69 253 GLN A CA 1
ATOM 2058 C C . GLN A 1 253 ? -81.272 -13.312 40.643 1.00 75.69 253 GLN A C 1
ATOM 2060 O O . GLN A 1 253 ? -82.309 -13.645 41.215 1.00 75.69 253 GLN A O 1
ATOM 2065 N N . PHE A 1 254 ? -81.229 -12.251 39.832 1.00 74.88 254 PHE A N 1
ATOM 2066 C CA . PHE A 1 254 ? -82.406 -11.439 39.520 1.00 74.88 254 PHE A CA 1
ATOM 2067 C C . PHE A 1 254 ? -83.487 -12.258 38.789 1.00 74.88 254 PHE A C 1
ATOM 2069 O O . PHE A 1 254 ? -84.681 -12.128 39.075 1.00 74.88 254 PHE A O 1
ATOM 2076 N N . ALA A 1 255 ? -83.089 -13.151 37.877 1.00 73.00 255 ALA A N 1
ATOM 2077 C CA . ALA A 1 255 ? -84.009 -14.071 37.210 1.00 73.00 255 ALA A CA 1
ATOM 2078 C C . ALA A 1 255 ? -84.605 -15.121 38.173 1.00 73.00 255 ALA A C 1
ATOM 2080 O O . ALA A 1 255 ? -85.767 -15.510 38.016 1.00 73.00 255 ALA A O 1
ATOM 2081 N N . GLU A 1 256 ? -83.851 -15.568 39.179 1.00 67.88 256 GLU A N 1
ATOM 2082 C CA . GLU A 1 256 ? -84.329 -16.463 40.239 1.00 67.88 256 GLU A CA 1
ATOM 2083 C C . GLU A 1 256 ? -85.261 -15.764 41.244 1.00 67.88 256 GLU A C 1
ATOM 2085 O O . GLU A 1 256 ? -86.294 -16.333 41.596 1.00 67.88 256 GLU A O 1
ATOM 2090 N N . GLU A 1 257 ? -84.999 -14.513 41.635 1.00 62.34 257 GLU A N 1
ATOM 2091 C CA . GLU A 1 257 ? -85.914 -13.707 42.463 1.00 62.34 257 GLU A CA 1
ATOM 2092 C C . GLU A 1 257 ? -87.232 -13.384 41.741 1.00 62.34 257 GLU A C 1
ATOM 2094 O O . GLU A 1 257 ? -88.311 -13.446 42.345 1.00 62.34 257 GLU A O 1
ATOM 2099 N N . MET A 1 258 ? -87.184 -13.116 40.430 1.00 57.84 258 MET A N 1
ATOM 2100 C CA . MET A 1 258 ? -88.383 -13.002 39.586 1.00 57.84 258 MET A CA 1
ATOM 2101 C C . MET A 1 258 ? -89.190 -14.312 39.542 1.00 57.84 258 MET A C 1
ATOM 2103 O O . MET A 1 258 ? -90.422 -14.261 39.506 1.00 57.84 258 MET A O 1
ATOM 2107 N N . LYS A 1 259 ? -88.534 -15.482 39.603 1.00 57.91 259 LYS A N 1
ATOM 2108 C CA . LYS A 1 259 ? -89.207 -16.790 39.733 1.00 57.91 259 LYS A CA 1
ATOM 2109 C C . LYS A 1 259 ? -89.755 -17.035 41.146 1.00 57.91 259 LYS A C 1
ATOM 2111 O O . LYS A 1 259 ? -90.854 -17.566 41.272 1.00 57.91 259 LYS A O 1
ATOM 2116 N N . ALA A 1 260 ? -89.044 -16.633 42.201 1.00 51.19 260 ALA A N 1
ATOM 2117 C CA . ALA A 1 260 ? -89.452 -16.833 43.597 1.00 51.19 260 ALA A CA 1
ATOM 2118 C C . ALA A 1 260 ? -90.604 -15.905 44.036 1.00 51.19 260 ALA A C 1
ATOM 2120 O O . ALA A 1 260 ? -91.425 -16.281 44.872 1.00 51.19 260 ALA A O 1
ATOM 2121 N N . THR A 1 261 ? -90.720 -14.718 43.430 1.00 46.22 261 THR A N 1
ATOM 2122 C CA . THR A 1 261 ? -91.836 -13.779 43.670 1.00 46.22 261 THR A CA 1
ATOM 2123 C C . THR A 1 261 ? -93.140 -14.246 42.998 1.00 46.22 261 THR A C 1
ATOM 2125 O O . THR A 1 261 ? -94.233 -13.836 43.387 1.00 46.22 261 THR A O 1
ATOM 2128 N N . GLN A 1 262 ? -93.065 -15.188 42.051 1.00 45.91 262 GLN A N 1
ATOM 2129 C CA . GLN A 1 262 ? -94.218 -15.875 41.458 1.00 45.91 262 GLN A CA 1
ATOM 2130 C C . GLN A 1 262 ? -94.594 -17.152 42.234 1.00 45.91 262 GLN A C 1
ATOM 2132 O O . GLN A 1 262 ? -94.733 -18.233 41.672 1.00 45.91 262 GLN A O 1
ATOM 2137 N N . GLN A 1 263 ? -94.824 -17.034 43.543 1.00 41.84 263 GLN A N 1
ATOM 2138 C CA . GLN A 1 263 ? -95.639 -17.999 44.296 1.00 41.84 263 GLN A CA 1
ATOM 2139 C C . GLN A 1 263 ? -96.704 -17.299 45.150 1.00 41.84 263 GLN A C 1
ATOM 2141 O O . GLN A 1 263 ? -96.883 -17.595 46.324 1.00 41.84 263 GLN A O 1
ATOM 2146 N N . THR A 1 264 ? -97.487 -16.394 44.557 1.00 36.16 264 THR A N 1
ATOM 2147 C CA . THR A 1 264 ? -98.931 -16.309 44.842 1.00 36.16 264 THR A CA 1
ATOM 2148 C C . THR A 1 264 ? -99.648 -15.583 43.703 1.00 36.16 264 THR A C 1
ATOM 2150 O O . THR A 1 264 ? -99.510 -14.377 43.550 1.00 36.16 264 THR A O 1
ATOM 2153 N N . ILE A 1 265 ? -100.388 -16.359 42.908 1.00 38.56 265 ILE A N 1
ATOM 2154 C CA . ILE A 1 265 ? -101.679 -16.109 42.232 1.00 38.56 265 ILE A CA 1
ATOM 2155 C C . ILE A 1 265 ? -101.689 -16.968 40.958 1.00 38.56 265 ILE A C 1
ATOM 2157 O O . ILE A 1 265 ? -101.056 -16.665 39.952 1.00 38.56 265 ILE A O 1
ATOM 2161 N N . LEU A 1 266 ? -102.404 -18.089 41.061 1.00 37.03 266 LEU A N 1
ATOM 2162 C CA . LEU A 1 266 ? -102.854 -18.919 39.951 1.00 37.03 266 LEU A CA 1
ATOM 2163 C C . LEU A 1 266 ? -104.060 -18.239 39.291 1.00 37.03 266 LEU A C 1
ATOM 2165 O O . LEU A 1 266 ? -105.097 -18.100 39.936 1.00 37.03 266 LEU A O 1
ATOM 2169 N N . GLU A 1 267 ? -103.965 -17.939 37.999 1.00 35.78 267 GLU A N 1
ATOM 2170 C CA . GLU A 1 267 ? -105.101 -18.061 37.079 1.00 35.78 267 GLU A CA 1
ATOM 2171 C C . GLU A 1 267 ? -104.666 -18.971 35.915 1.00 35.78 267 GLU A C 1
ATOM 2173 O O . GLU A 1 267 ? -103.640 -18.702 35.287 1.00 35.78 267 GLU A O 1
ATOM 2178 N N . PRO A 1 268 ? -105.365 -20.090 35.641 1.00 43.78 268 PRO A N 1
ATOM 2179 C CA . PRO A 1 268 ? -104.941 -21.044 34.626 1.00 43.78 268 PRO A CA 1
ATOM 2180 C C . PRO A 1 268 ? -105.390 -20.572 33.240 1.00 43.78 268 PRO A C 1
ATOM 2182 O O . PRO A 1 268 ? -106.561 -20.687 32.877 1.00 43.78 268 PRO A O 1
ATOM 2185 N N . THR A 1 269 ? -104.458 -20.087 32.425 1.00 39.00 269 THR A N 1
ATOM 2186 C CA . THR A 1 269 ? -104.685 -19.955 30.984 1.00 39.00 269 THR A CA 1
ATOM 2187 C C . THR A 1 269 ? -104.556 -21.333 30.342 1.00 39.00 269 THR A C 1
ATOM 2189 O O . THR A 1 269 ? -103.467 -21.853 30.117 1.00 39.00 269 THR A O 1
ATOM 2192 N N . VAL A 1 270 ? -105.699 -21.966 30.077 1.00 57.47 270 VAL A N 1
ATOM 2193 C CA . VAL A 1 270 ? -105.768 -23.187 29.267 1.00 57.47 270 VAL A CA 1
ATOM 2194 C C . VAL A 1 270 ? -105.351 -22.825 27.842 1.00 57.47 270 VAL A C 1
ATOM 2196 O O . VAL A 1 270 ? -106.069 -22.113 27.141 1.00 57.47 270 VAL A O 1
ATOM 2199 N N . ILE A 1 271 ? -104.176 -23.292 27.429 1.00 54.19 271 ILE A N 1
ATOM 2200 C CA . ILE A 1 271 ? -103.666 -23.126 26.068 1.00 54.19 271 ILE A CA 1
ATOM 2201 C C . ILE A 1 271 ? -104.168 -24.318 25.249 1.00 54.19 271 ILE A C 1
ATOM 2203 O O . ILE A 1 271 ? -103.870 -25.465 25.576 1.00 54.19 271 ILE A O 1
ATOM 2207 N N . TYR A 1 272 ? -104.948 -24.057 24.202 1.00 56.56 272 TYR A N 1
ATOM 2208 C CA . TYR A 1 272 ? -105.382 -25.079 23.251 1.00 56.56 272 TYR A CA 1
ATOM 2209 C C . TYR A 1 272 ? -104.406 -25.105 22.073 1.00 56.56 272 TYR A C 1
ATOM 2211 O O . TYR A 1 272 ? -104.196 -24.076 21.433 1.00 56.56 272 TYR A O 1
ATOM 2219 N N . SER A 1 273 ? -103.819 -26.264 21.772 1.00 55.03 273 SER A N 1
ATOM 2220 C CA . SER A 1 273 ? -103.024 -26.474 20.559 1.00 55.03 273 SER A CA 1
ATOM 2221 C C . SER A 1 273 ? -103.854 -27.215 19.507 1.00 55.03 273 SER A C 1
ATOM 2223 O O . SER A 1 273 ? -104.557 -28.179 19.811 1.00 55.03 273 SER A O 1
ATOM 2225 N N . ALA A 1 274 ? -103.802 -26.748 18.259 1.00 55.06 274 ALA A N 1
ATOM 2226 C CA . ALA A 1 274 ? -104.447 -27.386 17.115 1.00 55.06 274 ALA A CA 1
ATOM 2227 C C . ALA A 1 274 ? -103.502 -27.334 15.909 1.00 55.06 274 ALA A C 1
ATOM 2229 O O . ALA A 1 274 ? -103.022 -26.264 15.542 1.00 55.06 274 ALA A O 1
ATOM 2230 N N . SER A 1 275 ? -103.233 -28.486 15.294 1.00 62.00 275 SER A N 1
ATOM 2231 C CA . SER A 1 275 ? -102.357 -28.594 14.123 1.00 62.00 275 SER A CA 1
ATOM 2232 C C . SER A 1 275 ? -103.181 -28.471 12.839 1.00 62.00 275 SER A C 1
ATOM 2234 O O . SER A 1 275 ? -104.087 -29.268 12.598 1.00 62.00 275 SER A O 1
ATOM 2236 N N . LEU A 1 276 ? -102.876 -27.470 12.010 1.00 63.59 276 LEU A N 1
ATOM 2237 C CA . LEU A 1 276 ? -103.552 -27.193 10.739 1.00 63.59 276 LEU A CA 1
ATOM 2238 C C . LEU A 1 276 ? -102.548 -27.304 9.587 1.00 63.59 276 LEU A C 1
ATOM 2240 O O . LEU A 1 276 ? -101.538 -26.607 9.584 1.00 63.59 276 LEU A O 1
ATOM 2244 N N . LYS A 1 277 ? -102.839 -28.144 8.586 1.00 68.75 277 LYS A N 1
ATOM 2245 C CA . LYS A 1 277 ? -102.094 -28.169 7.318 1.00 68.75 277 LYS A CA 1
ATOM 2246 C C . LYS A 1 277 ? -102.767 -27.254 6.305 1.00 68.75 277 LYS A C 1
ATOM 2248 O O . LYS A 1 277 ? -103.945 -27.430 5.996 1.00 68.75 277 LYS A O 1
ATOM 2253 N N . ILE A 1 278 ? -102.014 -26.288 5.792 1.00 66.00 278 ILE A N 1
ATOM 2254 C CA . ILE A 1 278 ? -102.501 -25.241 4.890 1.00 66.00 278 ILE A CA 1
ATOM 2255 C C . ILE A 1 278 ? -101.595 -25.220 3.656 1.00 66.00 278 ILE A C 1
ATOM 2257 O O . ILE A 1 278 ? -100.376 -25.276 3.787 1.00 66.00 278 ILE A O 1
ATOM 2261 N N . TYR A 1 279 ? -102.183 -25.129 2.463 1.00 67.06 279 TYR A N 1
ATOM 2262 C CA . TYR A 1 279 ? -101.453 -25.039 1.196 1.00 67.06 279 TYR A CA 1
ATOM 2263 C C . TYR A 1 279 ? -101.766 -23.702 0.521 1.00 67.06 279 TYR A C 1
ATOM 2265 O O . TYR A 1 279 ? -102.932 -23.335 0.382 1.00 67.06 279 TYR A O 1
ATOM 2273 N N . GLY A 1 280 ? -100.733 -22.979 0.098 1.00 69.88 280 GLY A N 1
ATOM 2274 C CA . GLY A 1 280 ? -100.853 -21.660 -0.521 1.00 69.88 280 GLY A CA 1
ATOM 2275 C C . GLY A 1 280 ? -99.530 -21.204 -1.131 1.00 69.88 280 GLY A C 1
ATOM 2276 O O . GLY A 1 280 ? -98.532 -21.922 -1.073 1.00 69.88 280 GLY A O 1
ATOM 2277 N N . THR A 1 281 ? -99.515 -20.018 -1.739 1.00 69.06 281 THR A N 1
ATOM 2278 C CA . THR A 1 281 ? -98.283 -19.426 -2.287 1.00 69.06 281 THR A CA 1
ATOM 2279 C C . THR A 1 281 ? -97.427 -18.799 -1.179 1.00 69.06 281 THR A C 1
ATOM 2281 O O . THR A 1 281 ? -97.941 -18.430 -0.125 1.00 69.06 281 THR A O 1
ATOM 2284 N N . ILE A 1 282 ? -96.116 -18.648 -1.410 1.00 67.38 282 ILE A N 1
ATOM 2285 C CA . ILE A 1 282 ? -95.152 -18.184 -0.387 1.00 67.38 282 ILE A CA 1
ATOM 2286 C C . ILE A 1 282 ? -95.544 -16.820 0.203 1.00 67.38 282 ILE A C 1
ATOM 2288 O O . ILE A 1 282 ? -95.489 -16.642 1.415 1.00 67.38 282 ILE A O 1
ATOM 2292 N N . GLU A 1 283 ? -96.006 -15.874 -0.619 1.00 74.75 283 GLU A N 1
ATOM 2293 C CA . GLU A 1 283 ? -96.459 -14.563 -0.127 1.00 74.75 283 GLU A CA 1
ATOM 2294 C C . GLU A 1 283 ? -97.691 -14.671 0.783 1.00 74.75 283 GLU A C 1
ATOM 2296 O O . GLU A 1 283 ? -97.781 -13.960 1.782 1.00 74.75 283 GLU A O 1
ATOM 2301 N N . GLN A 1 284 ? -98.616 -15.591 0.487 1.00 72.00 284 GLN A N 1
ATOM 2302 C CA . GLN A 1 284 ? -99.792 -15.828 1.328 1.00 72.00 284 GLN A CA 1
ATOM 2303 C C . GLN A 1 284 ? -99.412 -16.496 2.654 1.00 72.00 284 GLN A C 1
ATOM 2305 O O . GLN A 1 284 ? -99.968 -16.144 3.692 1.00 72.00 284 GLN A O 1
ATOM 2310 N N . LEU A 1 285 ? -98.449 -17.423 2.634 1.00 77.00 285 LEU A N 1
ATOM 2311 C CA . LEU A 1 285 ? -97.954 -18.088 3.841 1.00 77.00 285 LEU A CA 1
ATOM 2312 C C . LEU A 1 285 ? -97.142 -17.136 4.728 1.00 77.00 285 LEU A C 1
ATOM 2314 O O . LEU A 1 285 ? -97.313 -17.162 5.942 1.00 77.00 285 LEU A O 1
ATOM 2318 N N . ASN A 1 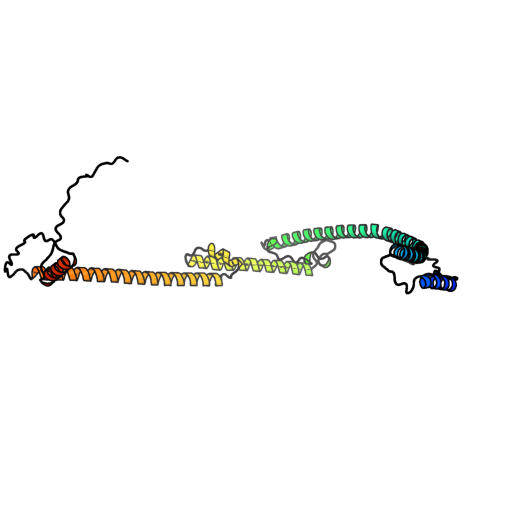286 ? -96.341 -16.240 4.144 1.00 76.81 286 ASN A N 1
ATOM 2319 C CA . ASN A 1 286 ? -95.612 -15.223 4.905 1.00 76.81 286 ASN A CA 1
ATOM 2320 C C . ASN A 1 286 ? -96.557 -14.188 5.521 1.00 76.81 286 ASN A C 1
ATOM 2322 O O . ASN A 1 286 ? -96.438 -13.898 6.705 1.00 76.81 286 ASN A O 1
ATOM 2326 N N . ALA A 1 287 ? -97.553 -13.703 4.770 1.00 81.50 287 ALA A N 1
ATOM 2327 C CA . ALA A 1 287 ? -98.556 -12.791 5.319 1.00 81.50 287 ALA A CA 1
ATOM 2328 C C . ALA A 1 287 ? -99.360 -13.436 6.464 1.00 81.50 287 ALA A C 1
ATOM 2330 O O . ALA A 1 287 ? -99.692 -12.773 7.448 1.00 81.50 287 ALA A O 1
ATOM 2331 N N . LEU A 1 288 ? -99.651 -14.738 6.358 1.00 78.88 288 LEU A N 1
ATOM 2332 C CA . LEU A 1 288 ? -100.277 -15.493 7.440 1.00 78.88 288 LEU A CA 1
ATOM 2333 C C . LEU A 1 288 ? -99.336 -15.627 8.646 1.00 78.88 288 LEU A C 1
ATOM 2335 O O . LEU A 1 288 ? -99.772 -15.420 9.775 1.00 78.88 288 LEU A O 1
ATOM 2339 N N . ASN A 1 289 ? -98.056 -15.931 8.426 1.00 75.00 289 ASN A N 1
ATOM 2340 C CA . ASN A 1 289 ? -97.072 -16.050 9.499 1.00 75.00 289 ASN A CA 1
ATOM 2341 C C . ASN A 1 289 ? -96.879 -14.721 10.248 1.00 75.00 289 ASN A C 1
ATOM 2343 O O . ASN A 1 289 ? -96.941 -14.691 11.475 1.00 75.00 289 ASN A O 1
ATOM 2347 N N . ASP A 1 290 ? -96.757 -13.610 9.521 1.00 78.69 290 ASP A N 1
ATOM 2348 C CA . ASP A 1 290 ? -96.652 -12.270 10.104 1.00 78.69 290 ASP A CA 1
ATOM 2349 C C . ASP A 1 290 ? -97.892 -11.921 10.933 1.00 78.69 290 ASP A C 1
ATOM 2351 O O . ASP A 1 290 ? -97.790 -11.311 12.000 1.00 78.69 290 ASP A O 1
ATOM 2355 N N . PHE A 1 291 ? -99.080 -12.333 10.481 1.00 81.56 291 PHE A N 1
ATOM 2356 C CA . PHE A 1 291 ? -100.302 -12.170 11.262 1.00 81.56 291 PHE A CA 1
ATOM 2357 C C . PHE A 1 291 ? -100.259 -12.983 12.564 1.00 81.56 291 PHE A C 1
ATOM 2359 O O . PHE A 1 291 ? -100.609 -12.452 13.618 1.00 81.56 291 PHE A O 1
ATOM 2366 N N . ILE A 1 292 ? -99.805 -14.238 12.522 1.00 78.06 292 ILE A N 1
ATOM 2367 C CA . ILE A 1 292 ? -99.742 -15.109 13.706 1.00 78.06 292 ILE A CA 1
ATOM 2368 C C . ILE A 1 292 ? -98.726 -14.577 14.729 1.00 78.06 292 ILE A C 1
ATOM 2370 O O . ILE A 1 292 ? -99.051 -14.486 15.916 1.00 78.06 292 ILE A O 1
ATOM 2374 N N . ILE A 1 293 ? -97.543 -14.146 14.274 1.00 71.50 293 ILE A N 1
ATOM 2375 C CA . ILE A 1 293 ? -96.503 -13.561 15.135 1.00 71.50 293 ILE A CA 1
ATOM 2376 C C . ILE A 1 293 ? -97.002 -12.265 15.782 1.00 71.50 293 ILE A C 1
ATOM 2378 O O . ILE A 1 293 ? -96.842 -12.082 16.987 1.00 71.50 293 ILE A O 1
ATOM 2382 N N . ASN A 1 294 ? -97.669 -11.391 15.021 1.00 77.06 294 ASN A N 1
ATOM 2383 C CA . ASN A 1 294 ? -98.213 -10.136 15.554 1.00 77.06 294 ASN A CA 1
ATOM 2384 C C . ASN A 1 294 ? -99.301 -10.343 16.620 1.00 77.06 294 ASN A C 1
ATOM 2386 O O . ASN A 1 294 ? -99.520 -9.463 17.449 1.00 77.06 294 ASN A O 1
ATOM 2390 N N . GLN A 1 295 ? -99.982 -11.491 16.620 1.00 72.88 295 GLN A N 1
ATOM 2391 C CA . GLN A 1 295 ? -100.941 -11.864 17.665 1.00 72.88 295 GLN A CA 1
ATOM 2392 C C . GLN A 1 295 ? -100.285 -12.597 18.849 1.00 72.88 295 GLN A C 1
ATOM 2394 O O . GLN A 1 295 ? -100.990 -13.150 19.692 1.00 72.88 295 GLN A O 1
ATOM 2399 N N . ASN A 1 296 ? -98.947 -12.600 18.932 1.00 67.00 296 ASN A N 1
ATOM 2400 C CA . ASN A 1 296 ? -98.147 -13.285 19.952 1.00 67.00 296 ASN A CA 1
ATOM 2401 C C . ASN A 1 296 ? -98.461 -14.788 20.085 1.00 67.00 296 ASN A C 1
ATOM 2403 O O . ASN A 1 296 ? -98.274 -15.382 21.149 1.00 67.00 296 ASN A O 1
ATOM 2407 N N . MET A 1 297 ? -98.933 -15.420 19.008 1.00 70.56 297 MET A N 1
ATOM 2408 C CA . MET A 1 297 ? -99.126 -16.866 18.953 1.00 70.56 297 MET A CA 1
ATOM 2409 C C . MET A 1 297 ? -97.833 -17.539 18.488 1.00 70.56 297 MET A C 1
ATOM 2411 O O . MET A 1 297 ? -97.136 -17.042 17.603 1.00 70.56 297 MET A O 1
ATOM 2415 N N . ARG A 1 298 ? -97.496 -18.679 19.094 1.00 61.84 298 ARG A N 1
ATOM 2416 C CA . ARG A 1 298 ? -96.251 -19.397 18.806 1.00 61.84 298 ARG A CA 1
ATOM 2417 C C . ARG A 1 298 ? -96.466 -20.361 17.640 1.00 61.84 298 ARG A C 1
ATOM 2419 O O . ARG A 1 298 ? -97.360 -21.200 17.702 1.00 61.84 298 ARG A O 1
ATOM 2426 N N . VAL A 1 299 ? -95.651 -20.233 16.596 1.00 62.59 299 VAL A N 1
ATOM 2427 C CA . VAL A 1 299 ? -95.636 -21.149 15.448 1.00 62.59 299 VAL A CA 1
ATOM 2428 C C . VAL A 1 299 ? -94.460 -22.098 15.613 1.00 62.59 299 VAL A C 1
ATOM 2430 O O . VAL A 1 299 ? -93.334 -21.650 15.820 1.00 62.59 299 VAL A O 1
ATOM 2433 N N . GLU A 1 300 ? -94.722 -23.396 15.519 1.00 64.06 300 GLU A N 1
ATOM 2434 C CA . GLU A 1 300 ? -93.687 -24.422 15.418 1.00 64.06 300 GLU A CA 1
ATOM 2435 C C . GLU A 1 300 ? -93.806 -25.091 14.050 1.00 64.06 300 GLU A C 1
ATOM 2437 O O . G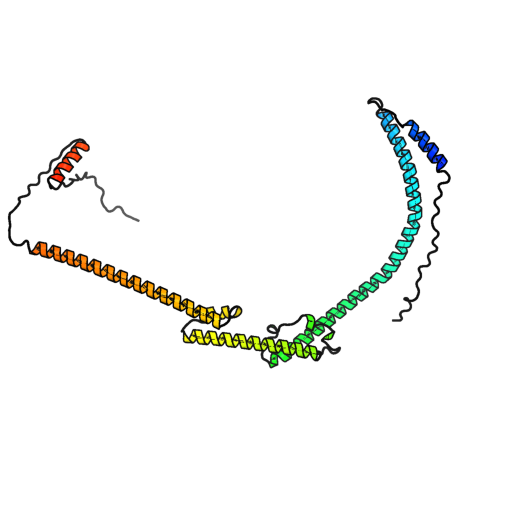LU A 1 300 ? -94.900 -25.456 13.612 1.00 64.06 300 GLU A O 1
ATOM 2442 N N . GLU A 1 301 ? -92.678 -25.198 13.350 1.00 60.81 301 GLU A N 1
ATOM 2443 C CA . GLU A 1 301 ? -92.610 -25.881 12.065 1.00 60.81 301 GLU A CA 1
ATOM 2444 C C . GLU A 1 301 ? -92.731 -27.387 12.307 1.00 60.81 301 GLU A C 1
ATOM 2446 O O . GLU A 1 301 ? -91.878 -28.004 12.944 1.00 60.81 301 GLU A O 1
ATOM 2451 N N . ILE A 1 302 ? -93.820 -27.983 11.822 1.00 60.81 302 ILE A N 1
ATOM 2452 C CA . ILE A 1 302 ? -94.014 -29.429 11.902 1.00 60.81 302 ILE A CA 1
ATOM 2453 C C . ILE A 1 302 ? -93.197 -30.056 10.766 1.00 60.81 302 ILE A C 1
ATOM 2455 O O . ILE A 1 302 ? -93.657 -30.103 9.625 1.00 60.81 302 ILE A O 1
ATOM 2459 N N . GLN A 1 303 ? -91.981 -30.511 11.077 1.00 49.97 303 GLN A N 1
ATOM 2460 C CA . GLN A 1 303 ? -91.180 -31.342 10.176 1.00 49.97 303 GLN A CA 1
ATOM 2461 C C . GLN A 1 303 ? -91.831 -32.728 10.081 1.00 49.97 303 GLN A C 1
ATOM 2463 O O . GLN A 1 303 ? -91.871 -33.466 11.064 1.00 49.97 303 GLN A O 1
ATOM 2468 N N . GLU A 1 304 ? -92.385 -33.084 8.920 1.00 45.06 304 GLU A N 1
ATOM 2469 C CA . GLU A 1 304 ? -92.762 -34.475 8.662 1.00 45.06 304 GLU A CA 1
ATOM 2470 C C . GLU A 1 304 ? -91.528 -35.253 8.203 1.00 45.06 304 GLU A C 1
ATOM 2472 O O . GLU A 1 304 ? -91.027 -35.038 7.099 1.00 45.06 304 GLU A O 1
ATOM 2477 N N . ASP A 1 305 ? -91.071 -36.159 9.075 1.00 39.44 305 ASP A N 1
ATOM 2478 C CA . ASP A 1 305 ? -90.134 -37.241 8.773 1.00 39.44 305 ASP A CA 1
ATOM 2479 C C . ASP A 1 305 ? -90.618 -38.007 7.535 1.00 39.44 305 ASP A C 1
ATOM 2481 O O . ASP A 1 305 ? -91.524 -38.846 7.603 1.00 39.44 305 ASP A O 1
ATOM 2485 N N . ILE A 1 306 ? -89.985 -37.753 6.389 1.00 38.53 306 ILE A N 1
ATOM 2486 C CA . ILE A 1 306 ? -89.938 -38.756 5.332 1.00 38.53 306 ILE A CA 1
ATOM 2487 C C . ILE A 1 306 ? -88.916 -39.784 5.802 1.00 38.53 306 ILE A C 1
ATOM 2489 O O . ILE A 1 306 ? -87.706 -39.586 5.728 1.00 38.53 306 ILE A O 1
ATOM 2493 N N . THR A 1 307 ? -89.455 -40.870 6.335 1.00 37.91 307 THR A N 1
ATOM 2494 C CA . THR A 1 307 ? -88.754 -42.118 6.597 1.00 37.91 307 THR A CA 1
ATOM 2495 C C . THR A 1 307 ? -88.205 -42.663 5.282 1.00 37.91 307 THR A C 1
ATOM 2497 O O . THR A 1 307 ? -88.969 -43.090 4.423 1.00 37.91 307 THR A O 1
ATOM 2500 N N . GLU A 1 308 ? -86.885 -42.697 5.146 1.00 36.72 308 GLU A N 1
ATOM 2501 C CA . GLU A 1 308 ? -86.202 -43.818 4.505 1.00 36.72 308 GLU A CA 1
ATOM 2502 C C . GLU A 1 308 ? -84.860 -44.037 5.215 1.00 36.72 308 GLU A C 1
ATOM 2504 O O . GLU A 1 308 ? -84.029 -43.138 5.328 1.00 36.72 308 GLU A O 1
ATOM 2509 N N . ASP A 1 309 ? -84.751 -45.239 5.780 1.00 40.09 309 ASP A N 1
ATOM 2510 C CA . ASP A 1 309 ? -83.616 -45.830 6.479 1.00 40.09 309 ASP A CA 1
ATOM 2511 C C . ASP A 1 309 ? -82.253 -45.465 5.880 1.00 40.09 309 ASP A C 1
ATOM 2513 O O . ASP A 1 309 ? -82.056 -45.567 4.671 1.00 40.09 309 ASP A O 1
ATOM 2517 N N . LEU A 1 310 ? -81.274 -45.203 6.750 1.00 35.41 310 LEU A N 1
ATOM 2518 C CA . LEU A 1 310 ? -80.071 -46.039 6.848 1.00 35.41 310 LEU A CA 1
ATOM 2519 C C . LEU A 1 310 ? -79.305 -45.717 8.142 1.00 35.41 310 LEU A C 1
ATOM 2521 O O . LEU A 1 310 ? -79.014 -44.571 8.481 1.00 35.41 310 LEU A O 1
ATOM 2525 N N . THR A 1 311 ? -79.054 -46.786 8.885 1.00 43.66 311 THR A N 1
ATOM 2526 C CA . THR A 1 311 ? -78.506 -46.874 10.237 1.00 43.66 311 THR A CA 1
ATOM 2527 C C . THR A 1 311 ? -77.016 -46.539 10.335 1.00 43.66 311 THR A C 1
ATOM 2529 O O . THR A 1 311 ? -76.258 -46.665 9.377 1.00 43.66 311 THR A O 1
ATOM 2532 N N . ILE A 1 312 ? -76.598 -46.186 11.553 1.00 46.41 312 ILE A N 1
ATOM 2533 C CA . ILE A 1 312 ? -75.210 -46.258 12.035 1.00 46.41 312 ILE A CA 1
ATOM 2534 C C . ILE A 1 312 ? -74.729 -47.725 11.927 1.00 46.41 312 ILE A C 1
ATOM 2536 O O . ILE A 1 312 ? -75.512 -48.619 12.235 1.00 46.41 312 ILE A O 1
ATOM 2540 N N . ASP A 1 313 ? -73.466 -47.939 11.535 1.00 42.16 313 ASP A N 1
ATOM 2541 C CA . ASP A 1 313 ? -72.722 -49.219 11.409 1.00 42.16 313 ASP A CA 1
ATOM 2542 C C . ASP A 1 313 ? -72.658 -49.903 10.027 1.00 42.16 313 ASP A C 1
ATOM 2544 O O . ASP A 1 313 ? -73.057 -51.050 9.863 1.00 42.16 313 ASP A O 1
ATOM 2548 N N . ASP A 1 314 ? -71.978 -49.256 9.076 1.00 36.16 314 ASP A N 1
ATOM 2549 C CA . ASP A 1 314 ? -71.085 -49.968 8.144 1.00 36.16 314 ASP A CA 1
ATOM 2550 C C . ASP A 1 314 ? -69.686 -49.319 8.198 1.00 36.16 314 ASP A C 1
ATOM 2552 O O . ASP A 1 314 ? -69.277 -48.535 7.342 1.00 36.16 314 ASP A O 1
ATOM 2556 N N . LEU A 1 315 ? -68.949 -49.624 9.270 1.00 42.19 315 LEU A N 1
ATOM 2557 C CA . LEU A 1 315 ? -67.481 -49.614 9.273 1.00 42.19 315 LEU A CA 1
ATOM 2558 C C . LEU A 1 315 ? -67.024 -51.067 9.073 1.00 42.19 315 LEU A C 1
ATOM 2560 O O . LEU A 1 315 ? -67.520 -51.961 9.761 1.00 42.19 315 LEU A O 1
ATOM 2564 N N . PRO A 1 316 ? -66.032 -51.321 8.202 1.00 37.53 316 PRO A N 1
ATOM 2565 C CA . PRO A 1 316 ? -64.709 -51.513 8.789 1.00 37.53 316 PRO A CA 1
ATOM 2566 C C . PRO A 1 316 ? -63.556 -50.909 7.966 1.00 37.53 316 PRO A C 1
ATOM 2568 O O . PRO A 1 316 ? -63.408 -51.203 6.780 1.00 37.53 316 PRO A O 1
ATOM 2571 N N . PHE A 1 317 ? -62.685 -50.210 8.706 1.00 44.41 317 PHE A N 1
ATOM 2572 C CA . PHE A 1 317 ? -61.404 -49.571 8.348 1.00 44.41 317 PHE A CA 1
ATOM 2573 C C . PHE A 1 317 ? -61.470 -48.206 7.659 1.00 44.41 317 PHE A C 1
ATOM 2575 O O . PHE A 1 317 ? -61.825 -48.123 6.467 1.00 44.41 317 PHE A O 1
#

Sequence (317 aa):
MSNELVAERKVYLDFTPAILDMTNYDELKTEVEKYAARYKGLVFTRGEKTGANQARSELLALLNAIENERKEVKAVYNKPLKEFEEKIKALTQLIDEPLNDIREGLKVIEDAEKEEREIALNSLLTSKAEEVDISIDDIDKDPRWLNKGNWTSKLKPTGKFEEEVDAAITQAVKEKERKETELRILTEFCKAQDIESAGWVSQLEFKSALEIIDLINLERERKERLAAEQEQKRQEHDEFITRQQQATQEAEQFAEEMKATQQTILEPTVIYSASLKIYGTIEQLNALNDFIINQNMRVEEIQEDITEDLTIDDLPF

Organism: NCBI:txid81947

InterPro domains:
  IPR009785 Lactobacillus prophage Lj928, Orf309 [PF07083] (13-222)

Secondary structure (DSSP, 8-state):
---TTSS---------PPP---TTHHHHHHHHHHHHHTTTT----GGGHHHHHHHHHHHHHHHHHHHHHHHHHHHHHHHHHHHHHHHHHHHHHHHHHHHHHHHHHHHHHHHHHHHHHHHHHHHHHHHHHHHTT--GGGS---GGGGSGGGB-TTSPBPHHHHHHHHHHHHHHHHHHHHHHHHHHHHHHHHHHTT---HHHHGGGGTS-HHHHHHHHHHHHHHHHHHHHHHHHHHHHHHHHHHHHHHHHHHHHHHHHHHHHS--S------PPP--------HHHHHHHHHHHHHTTPPP------------S-----